Protein AF-0000000066615289 (afdb_homodimer)

Foldseek 3Di:
DDDDDPVQVVLQVQVVCQVVVHPFQEWEDAPH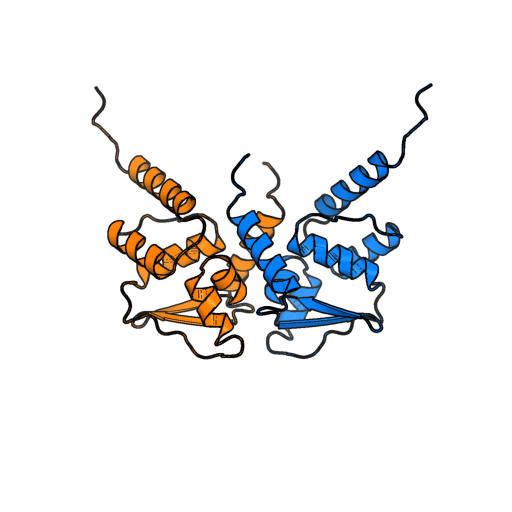DIGTHHLVLLLVFFVQSVVVCVVVVPPSDYHYCNPDLAHPQLVVQVVCCSRNVEGPDADPDPVSNVRVCVVRHTDPVVSHVVRNVVVVVVVPPPVPPD/DDDDDPVQVVLQVQVVCQVVVHPFQEWEDAPHDIGTHHLVLLLVFFVQSVVVCVVVVPPSDYHYCNPDLAHPQLVVQVVCCSRNVEGPDADPDPVSNVRNCVVRHTDPVVSHVVRNVVVVVVVPPCVPDD

GO terms:
  GO:0005654 nucleoplasm (C, IDA)

Organism: Homo sapiens (NCBI:txid9606)

Structure (mmCIF, N/CA/C/O backbone):
data_AF-0000000066615289-model_v1
#
loop_
_entity.id
_entity.type
_entity.pdbx_description
1 polymer 'Zinc finger and BTB domain containing 1'
#
loop_
_atom_site.group_PDB
_atom_site.id
_atom_site.type_symbol
_atom_site.label_atom_id
_atom_site.label_alt_id
_atom_site.label_comp_id
_atom_site.label_asym_id
_atom_site.label_entity_id
_atom_site.label_seq_id
_atom_site.pdbx_PDB_ins_code
_atom_site.Cartn_x
_atom_site.Cartn_y
_atom_site.Cartn_z
_atom_site.occupancy
_atom_site.B_iso_or_equiv
_atom_site.auth_seq_id
_atom_site.auth_comp_id
_atom_site.auth_asym_id
_atom_site.auth_atom_id
_atom_site.pdbx_PDB_model_num
ATOM 1 N N . MET A 1 1 ? 19.484 7.371 -15.625 1 37.47 1 MET A N 1
ATOM 2 C CA . MET A 1 1 ? 18.734 7.684 -14.406 1 37.47 1 MET A CA 1
ATOM 3 C C . MET A 1 1 ? 18.422 6.414 -13.617 1 37.47 1 MET A C 1
ATOM 5 O O . MET A 1 1 ? 18.141 5.367 -14.203 1 37.47 1 MET A O 1
ATOM 9 N N . ALA A 1 2 ? 18.812 6.387 -12.523 1 55.47 2 ALA A N 1
ATOM 10 C CA . ALA A 1 2 ? 18.766 5.148 -11.75 1 55.47 2 ALA A CA 1
ATOM 11 C C . ALA A 1 2 ? 17.344 4.598 -11.672 1 55.47 2 ALA A C 1
ATOM 13 O O . ALA A 1 2 ? 16.375 5.359 -11.602 1 55.47 2 ALA A O 1
ATOM 14 N N . LYS A 1 3 ? 17.156 3.48 -12.133 1 71.62 3 LYS A N 1
ATOM 15 C CA . LYS A 1 3 ? 15.875 2.791 -12.078 1 71.62 3 LYS A CA 1
ATOM 16 C C . LYS A 1 3 ? 15.273 2.863 -10.672 1 71.62 3 LYS A C 1
ATOM 18 O O . LYS A 1 3 ? 15.961 2.607 -9.68 1 71.62 3 LYS A O 1
ATOM 23 N N . PRO A 1 4 ? 14.07 3.529 -10.594 1 78.5 4 PRO A N 1
ATOM 24 C CA . PRO A 1 4 ? 13.461 3.543 -9.258 1 78.5 4 PRO A CA 1
ATOM 25 C C . PRO A 1 4 ? 13.438 2.16 -8.609 1 78.5 4 PRO A C 1
ATOM 27 O O . PRO A 1 4 ? 13.391 1.146 -9.305 1 78.5 4 PRO A O 1
ATOM 30 N N . SER A 1 5 ? 13.594 2.221 -7.387 1 88.5 5 SER A N 1
ATOM 31 C CA . SER A 1 5 ? 13.484 0.961 -6.656 1 88.5 5 SER A CA 1
ATOM 32 C C . SER A 1 5 ? 12.078 0.388 -6.742 1 88.5 5 SER A C 1
ATOM 34 O O . SER A 1 5 ? 11.125 1.106 -7.062 1 88.5 5 SER A O 1
ATOM 36 N N . HIS A 1 6 ? 11.898 -0.878 -6.547 1 93.88 6 HIS A N 1
ATOM 37 C CA . HIS A 1 6 ? 10.594 -1.537 -6.52 1 93.88 6 HIS A CA 1
ATOM 38 C C . HIS A 1 6 ? 9.656 -0.854 -5.531 1 93.88 6 HIS A C 1
ATOM 40 O O . HIS A 1 6 ? 8.508 -0.551 -5.871 1 93.88 6 HIS A O 1
ATOM 46 N N . SER A 1 7 ? 10.164 -0.569 -4.359 1 94.88 7 SER A N 1
ATOM 47 C CA . SER A 1 7 ? 9.328 0.04 -3.33 1 94.88 7 SER A CA 1
ATOM 48 C C . SER A 1 7 ? 8.836 1.418 -3.76 1 94.88 7 SER A C 1
ATOM 50 O O . SER A 1 7 ? 7.68 1.771 -3.525 1 94.88 7 SER A O 1
ATOM 52 N N . SER A 1 8 ? 9.703 2.178 -4.367 1 94.38 8 SER A N 1
ATOM 53 C CA . SER A 1 8 ? 9.312 3.504 -4.84 1 94.38 8 SER A CA 1
ATOM 54 C C . SER A 1 8 ? 8.242 3.41 -5.922 1 94.38 8 SER A C 1
ATOM 56 O O . SER A 1 8 ? 7.312 4.215 -5.949 1 94.38 8 SER A O 1
ATOM 58 N N . TYR A 1 9 ? 8.422 2.434 -6.777 1 95.62 9 TYR A N 1
ATOM 59 C CA . TYR A 1 9 ? 7.445 2.238 -7.844 1 95.62 9 TYR A CA 1
ATOM 60 C C . TYR A 1 9 ? 6.082 1.869 -7.27 1 95.62 9 TYR A C 1
ATOM 62 O O . TYR A 1 9 ? 5.062 2.445 -7.656 1 95.62 9 TYR A O 1
ATOM 70 N N . VAL A 1 10 ? 6.078 0.984 -6.355 1 97.5 10 VAL A N 1
ATOM 71 C CA . VAL A 1 10 ? 4.82 0.511 -5.781 1 97.5 10 VAL A CA 1
ATOM 72 C C . VAL A 1 10 ? 4.113 1.662 -5.074 1 97.5 10 VAL A C 1
ATOM 74 O O . VAL A 1 10 ? 2.908 1.861 -5.25 1 97.5 10 VAL A O 1
ATOM 77 N N . LEU A 1 11 ? 4.828 2.412 -4.301 1 97.88 11 LEU A N 1
ATOM 78 C CA . LEU A 1 11 ? 4.211 3.518 -3.574 1 97.88 11 LEU A CA 1
ATOM 79 C C . LEU A 1 11 ? 3.666 4.562 -4.539 1 97.88 11 LEU A C 1
ATOM 81 O O . LEU A 1 11 ? 2.598 5.137 -4.305 1 97.88 11 LEU A O 1
ATOM 85 N N . GLN A 1 12 ? 4.367 4.781 -5.617 1 97.25 12 GLN A N 1
ATOM 86 C CA . GLN A 1 12 ? 3.875 5.699 -6.641 1 97.25 12 GLN A CA 1
ATOM 87 C C . GLN A 1 12 ? 2.578 5.188 -7.258 1 97.25 12 GLN A C 1
ATOM 89 O O . GLN A 1 12 ? 1.658 5.969 -7.516 1 97.25 12 GLN A O 1
ATOM 94 N N . GLN A 1 13 ? 2.525 3.926 -7.543 1 98.19 13 GLN A N 1
ATOM 95 C CA . GLN A 1 13 ? 1.299 3.35 -8.086 1 98.19 13 GLN A CA 1
ATOM 96 C C . GLN A 1 13 ? 0.145 3.484 -7.094 1 98.19 13 GLN A C 1
ATOM 98 O O . GLN A 1 13 ? -0.994 3.74 -7.492 1 98.19 13 GLN A O 1
ATOM 103 N N . LEU A 1 14 ? 0.438 3.332 -5.832 1 98.69 14 LEU A N 1
ATOM 104 C CA . LEU A 1 14 ? -0.588 3.512 -4.809 1 98.69 14 LEU A CA 1
ATOM 105 C C . LEU A 1 14 ? -1.065 4.961 -4.766 1 98.69 14 LEU A C 1
ATOM 107 O O . LEU A 1 14 ? -2.254 5.223 -4.57 1 98.69 14 LEU A O 1
ATOM 111 N N . ASN A 1 15 ? -0.153 5.855 -4.965 1 98.38 15 ASN A N 1
ATOM 112 C CA . ASN A 1 15 ? -0.552 7.254 -5.047 1 98.38 15 ASN A CA 1
ATOM 113 C C . ASN A 1 15 ? -1.462 7.508 -6.246 1 98.38 15 ASN A C 1
ATOM 115 O O . ASN A 1 15 ? -2.449 8.242 -6.141 1 98.38 15 ASN A O 1
ATOM 119 N N . ASN A 1 16 ? -1.113 6.941 -7.371 1 98.31 16 ASN A N 1
ATOM 120 C CA . ASN A 1 16 ? -1.954 7.078 -8.555 1 98.31 16 ASN A CA 1
ATOM 121 C C . ASN A 1 16 ? -3.363 6.547 -8.305 1 98.31 16 ASN A C 1
ATOM 123 O O . ASN A 1 16 ? -4.348 7.184 -8.688 1 98.31 16 ASN A O 1
ATOM 127 N N . GLN A 1 17 ? -3.412 5.434 -7.68 1 98.5 17 GLN A N 1
ATOM 128 C CA . GLN A 1 17 ? -4.707 4.867 -7.32 1 98.5 17 GLN A CA 1
ATOM 129 C C . GLN A 1 17 ? -5.508 5.828 -6.445 1 98.5 17 GLN A C 1
ATOM 131 O O . GLN A 1 17 ? -6.699 6.047 -6.684 1 98.5 17 GLN A O 1
ATOM 136 N N . ARG A 1 18 ? -4.852 6.371 -5.449 1 98.25 18 ARG A N 1
ATOM 137 C CA . ARG A 1 18 ? -5.52 7.301 -4.543 1 98.25 18 ARG A CA 1
ATOM 138 C C . ARG A 1 18 ? -6.094 8.492 -5.305 1 98.25 18 ARG A C 1
ATOM 140 O O . ARG A 1 18 ? -7.254 8.859 -5.105 1 98.25 18 ARG A O 1
ATOM 147 N N . GLU A 1 19 ? -5.301 9 -6.199 1 97.38 19 GLU A N 1
ATOM 148 C CA . GLU A 1 19 ? -5.707 10.172 -6.965 1 97.38 19 GLU A CA 1
ATOM 149 C C . GLU A 1 19 ? -6.902 9.859 -7.863 1 97.38 19 GLU A C 1
ATOM 151 O O . GLU A 1 19 ? -7.738 10.727 -8.117 1 97.38 19 GLU A O 1
ATOM 156 N N . TRP A 1 20 ? -6.996 8.594 -8.242 1 96.94 20 TRP A N 1
ATOM 157 C CA . TRP A 1 20 ? -8.07 8.18 -9.133 1 96.94 20 TRP A CA 1
ATOM 158 C C . TRP A 1 20 ? -9.227 7.574 -8.344 1 96.94 20 TRP A C 1
ATOM 160 O O . TRP A 1 20 ? -10.234 7.148 -8.922 1 96.94 20 TRP A O 1
ATOM 170 N N . GLY A 1 21 ? -9.078 7.559 -7.094 1 96.81 21 GLY A N 1
ATOM 171 C CA . GLY A 1 21 ? -10.109 6.961 -6.258 1 96.81 21 GLY A CA 1
ATOM 172 C C . GLY A 1 21 ? -10.227 5.461 -6.441 1 96.81 21 GLY A C 1
ATOM 173 O O . GLY A 1 21 ? -11.25 4.867 -6.105 1 96.81 21 GLY A O 1
ATOM 174 N N . PHE A 1 22 ? -9.188 4.82 -7.02 1 97.5 22 PHE A N 1
ATOM 175 C CA . PHE A 1 22 ? -9.172 3.395 -7.324 1 97.5 22 PHE A CA 1
ATOM 176 C C . PHE A 1 22 ? -8.797 2.582 -6.09 1 97.5 22 PHE A C 1
ATOM 178 O O . PHE A 1 22 ? -7.75 2.818 -5.48 1 97.5 22 PHE A O 1
ATOM 185 N N . LEU A 1 23 ? -9.68 1.715 -5.594 1 97 23 LEU A N 1
ATOM 186 C CA . LEU A 1 23 ? -9.508 0.771 -4.492 1 97 23 LEU A CA 1
ATOM 187 C C . LEU A 1 23 ? -9.336 1.505 -3.168 1 97 23 LEU A C 1
ATOM 189 O O . LEU A 1 23 ? -8.781 0.951 -2.215 1 97 23 LEU A O 1
ATOM 193 N N . CYS A 1 24 ? -9.648 2.816 -3.143 1 97.62 24 CYS A N 1
ATOM 194 C CA . CYS A 1 24 ? -9.672 3.518 -1.864 1 97.62 24 CYS A CA 1
ATOM 195 C C . CYS A 1 24 ? -10.797 2.984 -0.976 1 97.62 24 CYS A C 1
ATOM 197 O O . CYS A 1 24 ? -11.914 2.783 -1.439 1 97.62 24 CYS A O 1
ATOM 199 N N . ASP A 1 25 ? -10.477 2.809 0.318 1 96.81 25 ASP A N 1
ATOM 200 C CA . ASP A 1 25 ? -11.469 2.178 1.186 1 96.81 25 ASP A CA 1
ATOM 201 C C . ASP A 1 25 ? -11.68 2.992 2.459 1 96.81 25 ASP A C 1
ATOM 203 O O . ASP A 1 25 ? -12.234 2.488 3.439 1 96.81 25 ASP A O 1
ATOM 207 N N . CYS A 1 26 ? -11.25 4.23 2.506 1 96 26 CYS A N 1
ATOM 208 C CA . CYS A 1 26 ? -11.594 5.117 3.615 1 96 26 CYS A CA 1
ATOM 209 C C . CYS A 1 26 ? -11.727 6.559 3.139 1 96 26 CYS A C 1
ATOM 211 O O . CYS A 1 26 ? -11.188 6.926 2.092 1 96 26 CYS A O 1
ATOM 213 N N . CYS A 1 27 ? -12.523 7.234 3.793 1 97.12 27 CYS A N 1
ATOM 214 C CA . CYS A 1 27 ? -12.75 8.664 3.576 1 97.12 27 CYS A CA 1
ATOM 215 C C . CYS A 1 27 ? -12.562 9.445 4.867 1 97.12 27 CYS A C 1
ATOM 217 O O . CYS A 1 27 ? -13.195 9.141 5.883 1 97.12 27 CYS A O 1
ATOM 219 N N . ILE A 1 28 ? -11.68 10.398 4.82 1 97.5 28 ILE A N 1
ATOM 220 C CA . ILE A 1 28 ? -11.391 11.242 5.973 1 97.5 28 ILE A CA 1
ATOM 221 C C . ILE A 1 28 ? -12.016 12.625 5.766 1 97.5 28 ILE A C 1
ATOM 223 O O . ILE A 1 28 ? -11.789 13.266 4.738 1 97.5 28 ILE A O 1
ATOM 227 N N . ALA A 1 29 ? -12.797 12.984 6.742 1 97.44 29 ALA A N 1
ATOM 228 C CA . ALA A 1 29 ? -13.453 14.297 6.672 1 97.44 29 ALA A CA 1
ATOM 229 C C . ALA A 1 29 ? -12.805 15.281 7.637 1 97.44 29 ALA A C 1
ATOM 231 O O . ALA A 1 29 ? -12.594 14.961 8.812 1 97.44 29 ALA A O 1
ATOM 232 N N . ILE A 1 30 ? -12.469 16.406 7.172 1 96.31 30 ILE A N 1
ATOM 233 C CA . ILE A 1 30 ? -11.984 17.531 7.977 1 96.31 30 ILE A CA 1
ATOM 234 C C . ILE A 1 30 ? -12.688 18.812 7.555 1 96.31 30 ILE A C 1
ATOM 236 O O . ILE A 1 30 ? -12.492 19.297 6.438 1 96.31 30 ILE A O 1
ATOM 240 N N . ASP A 1 31 ? -13.648 19.25 8.633 1 88.31 31 ASP A N 1
ATOM 241 C CA . ASP A 1 31 ? -14.531 20.375 8.359 1 88.31 31 ASP A CA 1
ATOM 242 C C . ASP A 1 31 ? -15.422 20.094 7.16 1 88.31 31 ASP A C 1
ATOM 244 O O . ASP A 1 31 ? -16.266 19.203 7.203 1 88.31 31 ASP A O 1
ATOM 248 N N . ASP A 1 32 ? -15.227 20.297 5.805 1 91.69 32 ASP A N 1
ATOM 249 C CA . ASP A 1 32 ? -16.031 20.031 4.621 1 91.69 32 ASP A CA 1
ATOM 250 C C . ASP A 1 32 ? -15.164 19.562 3.455 1 91.69 32 ASP A C 1
ATOM 252 O O . ASP A 1 32 ? -15.555 19.703 2.293 1 91.69 32 ASP A O 1
ATOM 256 N N . ILE A 1 33 ? -14.07 19.141 3.84 1 96.75 33 ILE A N 1
ATOM 257 C CA . ILE A 1 33 ? -13.18 18.594 2.82 1 96.75 33 ILE A CA 1
ATOM 258 C C . ILE A 1 33 ? -13.008 17.094 3.043 1 96.75 33 ILE A C 1
ATOM 260 O O . ILE A 1 33 ? -12.836 16.641 4.18 1 96.75 33 ILE A O 1
ATOM 264 N N . TYR A 1 34 ? -13.047 16.359 1.914 1 97.25 34 TYR A N 1
ATOM 265 C CA . TYR A 1 34 ? -13 14.906 1.995 1 97.25 34 TYR A CA 1
ATOM 266 C C . TYR A 1 34 ? -11.766 14.359 1.299 1 97.25 34 TYR A C 1
ATOM 268 O O . TYR A 1 34 ? -11.414 14.805 0.203 1 97.25 34 TYR A O 1
ATOM 276 N N . PHE A 1 35 ? -11.102 13.445 1.978 1 97.88 35 PHE A N 1
ATOM 277 C CA . PHE A 1 35 ? -9.898 12.805 1.45 1 97.88 35 PHE A CA 1
ATOM 278 C C . PHE A 1 35 ? -10.102 11.305 1.325 1 97.88 35 PHE A C 1
ATOM 280 O O . PHE A 1 35 ? -10.445 10.633 2.301 1 97.88 35 PHE A O 1
ATOM 287 N N . GLN A 1 36 ? -9.914 10.789 0.098 1 97.81 36 GLN A N 1
ATOM 288 C CA . GLN A 1 36 ? -9.922 9.344 -0.108 1 97.81 36 GLN A CA 1
ATOM 289 C C . GLN A 1 36 ? -8.516 8.766 0.032 1 97.81 36 GLN A C 1
ATOM 291 O O . GLN A 1 36 ? -7.535 9.375 -0.399 1 97.81 36 GLN A O 1
ATOM 296 N N . ALA A 1 37 ? -8.438 7.598 0.665 1 98.38 37 ALA A N 1
ATOM 297 C CA . ALA A 1 37 ? -7.141 6.957 0.843 1 98.38 37 ALA A CA 1
ATOM 298 C C . ALA A 1 37 ? -7.293 5.453 1.052 1 98.38 37 ALA A C 1
ATOM 300 O O . ALA A 1 37 ? -8.414 4.934 1.064 1 98.38 37 ALA A O 1
ATOM 301 N N . HIS A 1 38 ? -6.238 4.754 1.076 1 98.5 38 HIS A N 1
ATOM 302 C CA . HIS A 1 38 ? -6.195 3.346 1.462 1 98.5 38 HIS A CA 1
ATOM 303 C C . HIS A 1 38 ? -5.949 3.191 2.959 1 98.5 38 HIS A C 1
ATOM 305 O O . HIS A 1 38 ? -4.957 3.701 3.482 1 98.5 38 HIS A O 1
ATOM 311 N N . LYS A 1 39 ? -6.836 2.432 3.648 1 98.56 39 LYS A N 1
ATOM 312 C CA . LYS A 1 39 ? -6.625 2.158 5.066 1 98.56 39 LYS A CA 1
ATOM 313 C C . LYS A 1 39 ? -5.234 1.582 5.316 1 98.56 39 LYS A C 1
ATOM 315 O O . LYS A 1 39 ? -4.551 1.981 6.262 1 98.56 39 LYS A O 1
ATOM 320 N N . ALA A 1 40 ? -4.805 0.641 4.438 1 98.69 40 ALA A N 1
ATOM 321 C CA . ALA A 1 40 ? -3.539 -0.067 4.598 1 98.69 40 ALA A CA 1
ATOM 322 C C . ALA A 1 40 ? -2.359 0.9 4.555 1 98.69 40 ALA A C 1
ATOM 324 O O . ALA A 1 40 ? -1.421 0.782 5.348 1 98.69 40 ALA A O 1
ATOM 325 N N . VAL A 1 41 ? -2.381 1.906 3.654 1 98.75 41 VAL A N 1
ATOM 326 C CA . VAL A 1 41 ? -1.288 2.865 3.523 1 98.75 41 VAL A CA 1
ATOM 327 C C . VAL A 1 41 ? -1.276 3.801 4.73 1 98.75 41 VAL A C 1
ATOM 329 O O . VAL A 1 41 ? -0.22 4.066 5.309 1 98.75 41 VAL A O 1
ATOM 332 N N . LEU A 1 42 ? -2.496 4.305 5.148 1 98.5 42 LEU A N 1
ATOM 333 C CA . LEU A 1 42 ? -2.574 5.168 6.324 1 98.5 42 LEU A CA 1
ATOM 334 C C . LEU A 1 42 ? -2.029 4.453 7.555 1 98.5 42 LEU A C 1
ATOM 336 O O . LEU A 1 42 ? -1.217 5.016 8.297 1 98.5 42 LEU A O 1
ATOM 340 N N . ALA A 1 43 ? -2.434 3.191 7.73 1 98.62 43 ALA A N 1
ATOM 341 C CA . ALA A 1 43 ? -2.018 2.395 8.883 1 98.62 43 ALA A CA 1
ATOM 342 C C . ALA A 1 43 ? -0.525 2.084 8.828 1 98.62 43 ALA A C 1
ATOM 344 O O . ALA A 1 43 ? 0.118 1.905 9.867 1 98.62 43 ALA A O 1
ATOM 345 N N . ALA A 1 44 ? 0.033 2.025 7.648 1 98.44 44 ALA A N 1
ATOM 346 C CA . ALA A 1 44 ? 1.455 1.745 7.469 1 98.44 44 ALA A CA 1
ATOM 347 C C . ALA A 1 44 ? 2.307 2.947 7.867 1 98.44 44 ALA A C 1
ATOM 349 O O . ALA A 1 44 ? 3.49 2.801 8.18 1 98.44 44 ALA A O 1
ATOM 350 N N . CYS A 1 45 ? 1.734 4.129 7.891 1 97.81 45 CYS A N 1
ATOM 351 C CA . CYS A 1 45 ? 2.514 5.352 8.039 1 97.81 45 CYS A CA 1
ATOM 352 C C . CYS A 1 45 ? 2.227 6.02 9.383 1 97.81 45 CYS A C 1
ATOM 354 O O . CYS A 1 45 ? 2.914 6.965 9.766 1 97.81 45 CYS A O 1
ATOM 356 N N . SER A 1 46 ? 1.25 5.602 10.125 1 98.06 46 SER A N 1
ATOM 357 C CA . SER A 1 46 ? 0.742 6.301 11.305 1 98.06 46 SER A CA 1
ATOM 358 C C . SER A 1 46 ? 0.212 5.32 12.344 1 98.06 46 SER A C 1
ATOM 360 O O . SER A 1 46 ? -0.675 4.516 12.047 1 98.06 46 SER A O 1
ATOM 362 N N . SER A 1 47 ? 0.681 5.414 13.594 1 97.81 47 SER A N 1
ATOM 363 C CA . SER A 1 47 ? 0.178 4.543 14.648 1 97.81 47 SER A CA 1
ATOM 364 C C . SER A 1 47 ? -1.25 4.91 15.039 1 97.81 47 SER A C 1
ATOM 366 O O . SER A 1 47 ? -2.018 4.055 15.484 1 97.81 47 SER A O 1
ATOM 368 N N . TYR A 1 48 ? -1.635 6.141 14.891 1 97.62 48 TYR A N 1
ATOM 369 C CA . TYR A 1 48 ? -3.018 6.551 15.109 1 97.62 48 TYR A CA 1
ATOM 370 C C . TYR A 1 48 ? -3.961 5.816 14.164 1 97.62 48 TYR A C 1
ATOM 372 O O . TYR A 1 48 ? -4.93 5.195 14.602 1 97.62 48 TYR A O 1
ATOM 380 N N . PHE A 1 49 ? -3.678 5.836 12.906 1 97.94 49 PHE A N 1
ATOM 381 C CA . PHE A 1 49 ? -4.523 5.18 11.914 1 97.94 49 PHE A CA 1
ATOM 382 C C . PHE A 1 49 ? -4.473 3.666 12.078 1 97.94 49 PHE A C 1
ATOM 384 O O . PHE A 1 49 ? -5.477 2.98 11.883 1 97.94 49 PHE A O 1
ATOM 391 N N . ARG A 1 50 ? -3.287 3.188 12.43 1 98.12 50 ARG A N 1
ATOM 392 C CA . ARG A 1 50 ? -3.172 1.751 12.656 1 98.12 50 ARG A CA 1
ATOM 393 C C . ARG A 1 50 ? -4.121 1.297 13.766 1 98.12 50 ARG A C 1
ATOM 395 O O . ARG A 1 50 ? -4.887 0.351 13.578 1 98.12 50 ARG A O 1
ATOM 402 N N . MET A 1 51 ? -4.133 1.959 14.844 1 97.75 51 MET A N 1
ATOM 403 C CA . MET A 1 51 ? -4.992 1.626 15.977 1 97.75 51 MET A CA 1
ATOM 404 C C . MET A 1 51 ? -6.461 1.849 15.625 1 97.75 51 MET A C 1
ATOM 406 O O . MET A 1 51 ? -7.312 1.026 15.961 1 97.75 51 MET A O 1
ATOM 410 N N . PHE A 1 52 ? -6.676 2.891 14.945 1 97.31 52 PHE A N 1
ATOM 411 C CA . PHE A 1 52 ? -8.055 3.203 14.578 1 97.31 52 PHE A CA 1
ATOM 412 C C . PHE A 1 52 ? -8.648 2.096 13.719 1 97.31 52 PHE A C 1
ATOM 414 O O . PHE A 1 52 ? -9.734 1.599 14.008 1 97.31 52 PHE A O 1
ATOM 421 N N . PHE A 1 53 ? -7.906 1.647 12.711 1 97.38 53 PHE A N 1
ATOM 422 C CA . PHE A 1 53 ? -8.461 0.694 11.758 1 97.38 53 PHE A CA 1
ATOM 423 C C . PHE A 1 53 ? -8.383 -0.726 12.305 1 97.38 53 PHE A C 1
ATOM 425 O O . PHE A 1 53 ? -9.055 -1.63 11.805 1 97.38 53 PHE A O 1
ATOM 432 N N . MET A 1 54 ? -7.535 -0.908 13.289 1 96.12 54 MET A N 1
ATOM 433 C CA . MET A 1 54 ? -7.594 -2.184 13.992 1 96.12 54 MET A CA 1
ATOM 434 C C . MET A 1 54 ? -8.969 -2.395 14.625 1 96.12 54 MET A C 1
ATOM 436 O O . MET A 1 54 ? -9.461 -3.521 14.68 1 96.12 54 MET A O 1
ATOM 440 N N . ASN A 1 55 ? -9.578 -1.313 15.039 1 95.31 55 ASN A N 1
ATOM 441 C CA . ASN A 1 55 ? -10.875 -1.367 15.703 1 95.31 55 ASN A CA 1
ATOM 442 C C . ASN A 1 55 ? -12.016 -1.144 14.719 1 95.31 55 ASN A C 1
ATOM 444 O O . ASN A 1 55 ? -13.172 -1.428 15.031 1 95.31 55 ASN A O 1
ATOM 448 N N . HIS A 1 56 ? -11.656 -0.692 13.508 1 93.75 56 HIS A N 1
ATOM 449 C CA . HIS A 1 56 ? -12.664 -0.357 12.508 1 93.75 56 HIS A CA 1
ATOM 450 C C . HIS A 1 56 ? -12.312 -0.949 11.148 1 93.75 56 HIS A C 1
ATOM 452 O O . HIS A 1 56 ? -12.539 -0.317 10.117 1 93.75 56 HIS A O 1
ATOM 458 N N . GLN A 1 57 ? -11.727 -2.1 11.125 1 90 57 GLN A N 1
ATOM 459 C CA . GLN A 1 57 ? -11.141 -2.713 9.938 1 90 57 GLN A CA 1
ATOM 460 C C . GLN A 1 57 ? -12.188 -2.883 8.836 1 90 57 GLN A C 1
ATOM 462 O O . GLN A 1 57 ? -11.898 -2.674 7.656 1 90 57 GLN A O 1
ATOM 467 N N . HIS A 1 58 ? -13.461 -3.109 9.203 1 88.94 58 HIS A N 1
ATOM 468 C CA . HIS A 1 58 ? -14.484 -3.43 8.211 1 88.94 58 HIS A CA 1
ATOM 469 C C . HIS A 1 58 ? -15.469 -2.281 8.047 1 88.94 58 HIS A C 1
ATOM 471 O O . HIS A 1 58 ? -16.438 -2.385 7.281 1 88.94 58 HIS A O 1
ATOM 477 N N . SER A 1 59 ? -15.141 -1.232 8.727 1 90.62 59 SER A N 1
ATOM 478 C CA . SER A 1 59 ? -16.031 -0.088 8.641 1 90.62 59 SER A CA 1
ATOM 479 C C . SER A 1 59 ? -15.844 0.673 7.332 1 90.62 59 SER A C 1
ATOM 481 O O . SER A 1 59 ? -14.711 0.865 6.883 1 90.62 59 SER A O 1
ATOM 483 N N . THR A 1 60 ? -16.922 1.035 6.715 1 86 60 THR A N 1
ATOM 484 C CA . THR A 1 60 ? -16.891 1.903 5.543 1 86 60 THR A CA 1
ATOM 485 C C . THR A 1 60 ? -17.25 3.338 5.926 1 86 60 THR A C 1
ATOM 487 O O . THR A 1 60 ? -17.359 4.203 5.059 1 86 60 THR A O 1
ATOM 490 N N . ALA A 1 61 ? -17.344 3.547 7.203 1 85.56 61 ALA A N 1
ATOM 491 C CA . ALA A 1 61 ? -17.734 4.871 7.688 1 85.56 61 ALA A CA 1
ATOM 492 C C . ALA A 1 61 ? -16.594 5.871 7.5 1 85.56 61 ALA A C 1
ATOM 494 O O . ALA A 1 61 ? -15.414 5.508 7.582 1 85.56 61 ALA A O 1
ATOM 495 N N . GLN A 1 62 ? -17.094 7.016 7.27 1 92.94 62 GLN A N 1
ATOM 496 C CA . GLN A 1 62 ? -16.156 8.133 7.176 1 92.94 62 GLN A CA 1
ATOM 497 C C . GLN A 1 62 ? -15.523 8.43 8.531 1 92.94 62 GLN A C 1
ATOM 499 O O . GLN A 1 62 ? -16.203 8.414 9.562 1 92.94 62 GLN A O 1
ATOM 504 N N . LEU A 1 63 ? -14.25 8.648 8.547 1 95.62 63 LEU A N 1
ATOM 505 C CA . LEU A 1 63 ? -13.57 9.133 9.742 1 95.62 63 LEU A CA 1
ATOM 506 C C . LEU A 1 63 ? -13.539 10.656 9.766 1 95.62 63 LEU A C 1
ATOM 508 O O . LEU A 1 63 ? -12.945 11.281 8.891 1 95.62 63 LEU A O 1
ATOM 512 N N . ASN A 1 64 ? -14.219 11.242 10.773 1 95.56 64 ASN A N 1
ATOM 513 C CA . ASN A 1 64 ? -14.266 12.695 10.922 1 95.56 64 ASN A CA 1
ATOM 514 C C . ASN A 1 64 ? -13.203 13.195 11.891 1 95.56 64 ASN A C 1
ATOM 516 O O . ASN A 1 64 ? -13.203 12.82 13.07 1 95.56 64 ASN A O 1
ATOM 520 N N . LEU A 1 65 ? -12.32 14.078 11.312 1 95.62 65 LEU A N 1
ATOM 521 C CA . LEU A 1 65 ? -11.234 14.609 12.133 1 95.62 65 LEU A CA 1
ATOM 522 C C . LEU A 1 65 ? -11.398 16.109 12.352 1 95.62 65 LEU A C 1
ATOM 524 O O . LEU A 1 65 ? -10.453 16.781 12.766 1 95.62 65 LEU A O 1
ATOM 528 N N . SER A 1 66 ? -12.562 16.828 12.023 1 92.19 66 SER A N 1
ATOM 529 C CA . SER A 1 66 ? -12.82 18.266 12.086 1 92.19 66 SER A CA 1
ATOM 530 C C . SER A 1 66 ? -12.633 18.797 13.5 1 92.19 66 SER A C 1
ATOM 532 O O . SER A 1 66 ? -12.32 19.984 13.695 1 92.19 66 SER A O 1
ATOM 534 N N . ASN A 1 67 ? -12.695 18.031 14.461 1 85.75 67 ASN A N 1
ATOM 535 C CA . ASN A 1 67 ? -12.594 18.516 15.836 1 85.75 67 ASN A CA 1
ATOM 536 C C . ASN A 1 67 ? -11.227 18.219 16.438 1 85.75 67 ASN A C 1
ATOM 538 O O . ASN A 1 67 ? -11.023 18.375 17.641 1 85.75 67 ASN A O 1
ATOM 542 N N . MET A 1 68 ? -10.422 18.047 15.492 1 83.69 68 MET A N 1
ATOM 543 C CA . MET A 1 68 ? -9.062 17.75 15.938 1 83.69 68 MET A CA 1
ATOM 544 C C . MET A 1 68 ? -8.109 18.891 15.586 1 83.69 68 MET A C 1
ATOM 546 O O . MET A 1 68 ? -8.523 19.875 14.961 1 83.69 68 MET A O 1
ATOM 550 N N . LYS A 1 69 ? -6.98 19.141 16.125 1 85.19 69 LYS A N 1
ATOM 551 C CA . LYS A 1 69 ? -5.969 20.156 15.844 1 85.19 69 LYS A CA 1
ATOM 552 C C . LYS A 1 69 ? -5.328 19.922 14.477 1 85.19 69 LYS A C 1
ATOM 554 O O . LYS A 1 69 ? -4.113 20.062 14.32 1 85.19 69 LYS A O 1
ATOM 559 N N . ILE A 1 70 ? -6.215 19.453 13.484 1 93.94 70 ILE A N 1
ATOM 560 C CA . ILE A 1 70 ? -5.668 19.188 12.156 1 93.94 70 ILE A CA 1
ATOM 561 C C . ILE A 1 70 ? -6.508 19.906 11.102 1 93.94 70 ILE A C 1
ATOM 563 O O . ILE A 1 70 ? -7.715 19.672 11 1 93.94 70 ILE A O 1
ATOM 567 N N . SER A 1 71 ? -5.906 20.828 10.414 1 94.5 71 SER A N 1
ATOM 568 C CA . SER A 1 71 ? -6.59 21.484 9.297 1 94.5 71 SER A CA 1
ATOM 569 C C . SER A 1 71 ? -6.574 20.609 8.055 1 94.5 71 SER A C 1
ATOM 571 O O . SER A 1 71 ? -5.738 19.703 7.93 1 94.5 71 SER A O 1
ATOM 573 N N . ALA A 1 72 ? -7.477 20.906 7.105 1 96.19 72 ALA A N 1
ATOM 574 C CA . ALA A 1 72 ? -7.508 20.188 5.832 1 96.19 72 ALA A CA 1
ATOM 575 C C . ALA A 1 72 ? -6.199 20.375 5.07 1 96.19 72 ALA A C 1
ATOM 577 O O . ALA A 1 72 ? -5.707 19.438 4.438 1 96.19 72 ALA A O 1
ATOM 578 N N . GLU A 1 73 ? -5.656 21.531 5.133 1 94.69 73 GLU A N 1
ATOM 579 C CA . GLU A 1 73 ? -4.395 21.812 4.465 1 94.69 73 GLU A CA 1
ATOM 580 C C . GLU A 1 73 ? -3.266 20.953 5.016 1 94.69 73 GLU A C 1
ATOM 582 O O . GLU A 1 73 ? -2.514 20.344 4.254 1 94.69 73 GLU A O 1
ATOM 587 N N . CYS A 1 74 ? -3.156 20.891 6.336 1 94.12 74 CYS A N 1
ATOM 588 C CA . CYS A 1 74 ? -2.125 20.094 6.98 1 94.12 74 CYS A CA 1
ATOM 589 C C . CYS A 1 74 ? -2.289 18.609 6.633 1 94.12 74 CYS A C 1
ATOM 591 O O . CYS A 1 74 ? -1.306 17.922 6.363 1 94.12 74 CYS A O 1
ATOM 593 N N . PHE A 1 75 ? -3.547 18.188 6.617 1 97 75 PHE A N 1
ATOM 594 C CA . PHE A 1 75 ? -3.789 16.766 6.34 1 97 75 PHE A CA 1
ATOM 595 C C . PHE A 1 75 ? -3.42 16.438 4.898 1 97 75 PHE A C 1
ATOM 597 O O . PHE A 1 75 ? -2.881 15.352 4.629 1 97 75 PHE A O 1
ATOM 604 N N . ASP A 1 76 ? -3.742 17.328 4.004 1 96.12 76 ASP A N 1
ATOM 605 C CA . ASP A 1 76 ? -3.371 17.125 2.607 1 96.12 76 ASP A CA 1
ATOM 606 C C . ASP A 1 76 ? -1.862 16.938 2.465 1 96.12 76 ASP A C 1
ATOM 608 O O . ASP A 1 76 ? -1.411 16.047 1.74 1 96.12 76 ASP A O 1
ATOM 612 N N . LEU A 1 77 ? -1.074 17.75 3.152 1 94.06 77 LEU A N 1
ATOM 613 C CA . LEU A 1 77 ? 0.381 17.641 3.135 1 94.06 77 LEU A CA 1
ATOM 614 C C . LEU A 1 77 ? 0.84 16.328 3.766 1 94.06 77 LEU A C 1
ATOM 616 O O . LEU A 1 77 ? 1.784 15.703 3.281 1 94.06 77 LEU A O 1
ATOM 620 N N . ILE A 1 78 ? 0.199 15.945 4.812 1 95.62 78 ILE A N 1
ATOM 621 C CA . ILE A 1 78 ? 0.518 14.688 5.492 1 95.62 78 ILE A CA 1
ATOM 622 C C . ILE A 1 78 ? 0.25 13.516 4.555 1 95.62 78 ILE A C 1
ATOM 624 O O . ILE A 1 78 ? 1.079 12.609 4.438 1 95.62 78 ILE A O 1
ATOM 628 N N . LEU A 1 79 ? -0.896 13.578 3.893 1 96.5 79 LEU A N 1
ATOM 629 C CA . LEU A 1 79 ? -1.261 12.539 2.936 1 96.5 79 LEU A CA 1
ATOM 630 C C . LEU A 1 79 ? -0.241 12.453 1.804 1 96.5 79 LEU A C 1
ATOM 632 O O . LEU A 1 79 ? 0.156 11.359 1.396 1 96.5 79 LEU A O 1
ATOM 636 N N . GLN A 1 80 ? 0.152 13.594 1.339 1 94.62 80 GLN A N 1
ATOM 637 C CA . GLN A 1 80 ? 1.193 13.648 0.318 1 94.62 80 GLN A CA 1
ATOM 638 C C . GLN A 1 80 ? 2.465 12.953 0.793 1 94.62 80 GLN A C 1
ATOM 640 O O . GLN A 1 80 ? 3.049 12.148 0.064 1 94.62 80 GLN A O 1
ATOM 645 N N . PHE A 1 81 ? 2.855 13.25 1.952 1 94.75 81 PHE A N 1
ATOM 646 C CA . PHE A 1 81 ? 4.047 12.617 2.506 1 94.75 81 PHE A CA 1
ATOM 647 C C . PHE A 1 81 ? 3.863 11.109 2.604 1 94.75 81 PHE A C 1
ATOM 649 O O . PHE A 1 81 ? 4.762 10.344 2.248 1 94.75 81 PHE A O 1
ATOM 656 N N . MET A 1 82 ? 2.746 10.656 3.102 1 97.06 82 MET A N 1
ATOM 657 C CA . MET A 1 82 ? 2.484 9.227 3.277 1 97.06 82 MET A CA 1
ATOM 658 C C . MET A 1 82 ? 2.621 8.484 1.952 1 97.06 82 MET A C 1
ATOM 6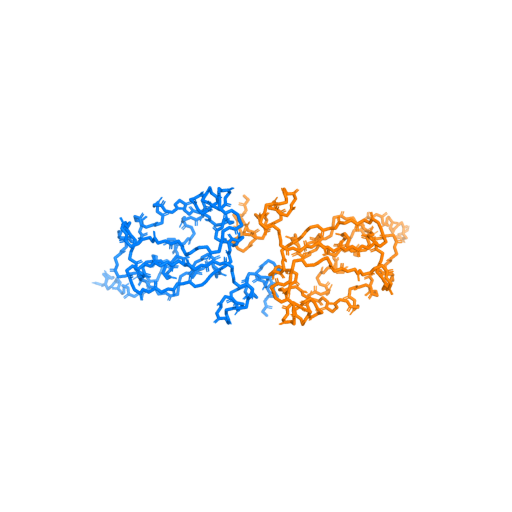60 O O . MET A 1 82 ? 3.193 7.391 1.904 1 97.06 82 MET A O 1
ATOM 664 N N . TYR A 1 83 ? 2.223 9.125 0.833 1 97.25 83 TYR A N 1
ATOM 665 C CA . TYR A 1 83 ? 2.15 8.422 -0.443 1 97.25 83 TYR A CA 1
ATOM 666 C C . TYR A 1 83 ? 3.379 8.711 -1.296 1 97.25 83 TYR A C 1
ATOM 668 O O . TYR A 1 83 ? 3.734 7.922 -2.174 1 97.25 83 TYR A O 1
ATOM 676 N N . LEU A 1 84 ? 4.047 9.758 -1.056 1 93.25 84 LEU A N 1
ATOM 677 C CA . LEU A 1 84 ? 5.113 10.164 -1.962 1 93.25 84 LEU A CA 1
ATOM 678 C C . LEU A 1 84 ? 6.461 10.172 -1.247 1 93.25 84 LEU A C 1
ATOM 680 O O . LEU A 1 84 ? 7.512 10.156 -1.892 1 93.25 84 LEU A O 1
ATOM 684 N N . GLY A 1 85 ? 6.469 10.297 0.028 1 92.5 85 GLY A N 1
ATOM 685 C CA . GLY A 1 85 ? 7.695 10.391 0.802 1 92.5 85 GLY A CA 1
ATOM 686 C C . GLY A 1 85 ? 8.273 11.789 0.836 1 92.5 85 GLY A C 1
ATOM 687 O O . GLY A 1 85 ? 9.406 11.984 1.294 1 92.5 85 GLY A O 1
ATOM 688 N N . LYS A 1 86 ? 7.543 12.648 0.305 1 87.69 86 LYS A N 1
ATOM 689 C CA . LYS A 1 86 ? 7.98 14.039 0.299 1 87.69 86 LYS A CA 1
ATOM 690 C C . LYS A 1 86 ? 6.789 14.992 0.288 1 87.69 86 LYS A C 1
ATOM 692 O O . LYS A 1 86 ? 5.668 14.586 -0.029 1 87.69 86 LYS A O 1
ATOM 697 N N . ILE A 1 87 ? 7.059 16.156 0.78 1 87.94 87 ILE A N 1
ATOM 698 C CA . ILE A 1 87 ? 6.051 17.203 0.714 1 87.94 87 ILE A CA 1
ATOM 699 C C . ILE A 1 87 ? 6.387 18.172 -0.417 1 87.94 87 ILE A C 1
ATOM 701 O O . ILE A 1 87 ? 7.527 18.641 -0.528 1 87.94 87 ILE A O 1
ATOM 705 N N . MET A 1 88 ? 5.445 18.453 -1.222 1 83.5 88 MET A N 1
ATOM 706 C CA . MET A 1 88 ? 5.699 19.234 -2.432 1 83.5 88 MET A CA 1
ATOM 707 C C . MET A 1 88 ? 5.559 20.719 -2.16 1 83.5 88 MET A C 1
ATOM 709 O O . MET A 1 88 ? 6.059 21.547 -2.928 1 83.5 88 MET A O 1
ATOM 713 N N . THR A 1 89 ? 4.855 21.141 -1.128 1 86.12 89 THR A N 1
ATOM 714 C CA . THR A 1 89 ? 4.621 22.531 -0.776 1 86.12 89 THR A CA 1
ATOM 715 C C . THR A 1 89 ? 4.785 22.75 0.726 1 86.12 89 THR A C 1
ATOM 717 O O . THR A 1 89 ? 4.316 21.938 1.528 1 86.12 89 THR A O 1
ATOM 720 N N . ALA A 1 90 ? 5.406 23.844 1.085 1 86 90 ALA A N 1
ATOM 721 C CA . ALA A 1 90 ? 5.586 24.172 2.5 1 86 90 ALA A CA 1
ATOM 722 C C . ALA A 1 90 ? 4.254 24.5 3.162 1 86 90 ALA A C 1
ATOM 724 O O . ALA A 1 90 ? 3.408 25.172 2.566 1 86 90 ALA A O 1
ATOM 725 N N . PRO A 1 91 ? 4.129 23.953 4.34 1 90.25 91 PRO A N 1
ATOM 726 C CA . PRO A 1 91 ? 2.912 24.328 5.066 1 90.25 91 PRO A CA 1
ATOM 727 C C . PRO A 1 91 ? 2.857 25.812 5.41 1 90.25 91 PRO A C 1
ATOM 729 O O . PRO A 1 91 ? 3.9 26.453 5.582 1 90.25 91 PRO A O 1
ATOM 732 N N . SER A 1 92 ? 1.625 26.328 5.477 1 90.94 92 SER A N 1
ATOM 733 C CA . SER A 1 92 ? 1.439 27.719 5.879 1 90.94 92 SER A CA 1
ATOM 734 C C . SER A 1 92 ? 1.938 27.953 7.301 1 90.94 92 SER A C 1
ATOM 736 O O . SER A 1 92 ? 2.432 29.031 7.621 1 90.94 92 SER A O 1
ATOM 738 N N . SER A 1 93 ? 1.792 27 8.18 1 90.81 93 SER A N 1
ATOM 739 C CA . SER A 1 93 ? 2.273 27.031 9.555 1 90.81 93 SER A CA 1
ATOM 740 C C . SER A 1 93 ? 3.006 25.734 9.914 1 90.81 93 SER A C 1
ATOM 742 O O . SER A 1 93 ? 2.393 24.672 9.984 1 90.81 93 SER A O 1
ATOM 744 N N . PHE A 1 94 ? 4.238 25.938 10.117 1 89 94 PHE A N 1
ATOM 745 C CA . PHE A 1 94 ? 5.074 24.797 10.461 1 89 94 PHE A CA 1
ATOM 746 C C . PHE A 1 94 ? 4.637 24.188 11.789 1 89 94 PHE A C 1
ATOM 748 O O . PHE A 1 94 ? 4.578 22.953 11.922 1 89 94 PHE A O 1
ATOM 755 N N . GLU A 1 95 ? 4.367 25.078 12.664 1 91.31 95 GLU A N 1
ATOM 756 C CA . GLU A 1 95 ? 3.961 24.609 13.984 1 91.31 95 GLU A CA 1
ATOM 757 C C . GLU A 1 95 ? 2.678 23.781 13.906 1 91.31 95 GLU A C 1
ATOM 759 O O . GLU A 1 95 ? 2.588 22.719 14.508 1 91.31 95 GLU A O 1
ATOM 764 N N . GLN A 1 96 ? 1.674 24.297 13.195 1 92.12 96 GLN A N 1
ATOM 765 C CA . GLN A 1 96 ? 0.417 23.578 13.039 1 92.12 96 GLN A CA 1
ATOM 766 C C . GLN A 1 96 ? 0.639 22.234 12.352 1 92.12 96 GLN A C 1
ATOM 768 O O . GLN A 1 96 ? 0.015 21.234 12.719 1 92.12 96 GLN A O 1
ATOM 773 N N . PHE A 1 97 ? 1.513 22.25 11.43 1 93.62 97 PHE A N 1
ATOM 774 C CA . PHE A 1 97 ? 1.847 21.031 10.711 1 93.62 97 PHE A CA 1
ATOM 775 C C . PHE A 1 97 ? 2.475 20.016 11.648 1 93.62 97 PHE A C 1
ATOM 777 O O . PHE A 1 97 ? 2.09 18.844 11.648 1 93.62 97 PHE A O 1
ATOM 784 N N . LYS A 1 98 ? 3.396 20.484 12.461 1 91.25 98 LYS A N 1
ATOM 785 C CA . LYS A 1 98 ? 4.055 19.609 13.43 1 91.25 98 LYS A CA 1
ATOM 786 C C . LYS A 1 98 ? 3.047 19.031 14.414 1 91.25 98 LYS A C 1
ATOM 788 O O . LYS A 1 98 ? 3.115 17.844 14.75 1 91.25 98 LYS A O 1
ATOM 793 N N . VAL A 1 99 ? 2.17 19.828 14.859 1 92.75 99 VAL A N 1
ATOM 794 C CA . VAL A 1 99 ? 1.148 19.391 15.812 1 92.75 99 VAL A CA 1
ATOM 795 C C . VAL A 1 99 ? 0.275 18.312 15.172 1 92.75 99 VAL A C 1
ATOM 797 O O . VAL A 1 99 ? -0.011 17.297 15.797 1 92.75 99 VAL A O 1
ATOM 800 N N . ALA A 1 100 ? -0.111 18.516 13.938 1 94.75 100 ALA A N 1
ATOM 801 C CA . ALA A 1 100 ? -0.937 17.547 13.211 1 94.75 100 ALA A CA 1
ATOM 802 C C . ALA A 1 100 ? -0.215 16.219 13.055 1 94.75 100 ALA A C 1
ATOM 804 O O . ALA A 1 100 ? -0.801 15.156 13.281 1 94.75 100 ALA A O 1
ATOM 805 N N . MET A 1 101 ? 1.041 16.266 12.711 1 94.69 101 MET A N 1
ATOM 806 C CA . MET A 1 101 ? 1.826 15.047 12.555 1 94.69 101 MET A CA 1
ATOM 807 C C . MET A 1 101 ? 1.932 14.289 13.875 1 94.69 101 MET A C 1
ATOM 809 O O . MET A 1 101 ? 1.841 13.055 13.898 1 94.69 101 MET A O 1
ATOM 813 N N . ASN A 1 102 ? 2.119 15.07 14.922 1 93.56 102 ASN A N 1
ATOM 814 C CA . ASN A 1 102 ? 2.219 14.453 16.234 1 93.56 102 ASN A CA 1
ATOM 815 C C . ASN A 1 102 ? 0.895 13.836 16.672 1 93.56 102 ASN A C 1
ATOM 817 O O . ASN A 1 102 ? 0.875 12.75 17.266 1 93.56 102 ASN A O 1
ATOM 821 N N . TYR A 1 103 ? -0.108 14.562 16.375 1 95 103 TYR A N 1
ATOM 822 C CA . TYR A 1 103 ? -1.428 14.031 16.703 1 95 103 TYR A CA 1
ATOM 823 C C . TYR A 1 103 ? -1.658 12.688 16.031 1 95 103 TYR A C 1
ATOM 825 O O . TYR A 1 103 ? -2.119 11.734 16.672 1 95 103 TYR A O 1
ATOM 833 N N . LEU A 1 104 ? -1.308 12.57 14.797 1 96.62 104 LEU A N 1
ATOM 834 C CA . LEU A 1 104 ? -1.533 11.352 14.031 1 96.62 104 LEU A CA 1
ATOM 835 C C . LEU A 1 104 ? -0.417 10.344 14.273 1 96.62 104 LEU A C 1
ATOM 837 O O . LEU A 1 104 ? -0.468 9.219 13.766 1 96.62 104 LEU A O 1
ATOM 841 N N . GLN A 1 105 ? 0.634 10.766 15.016 1 95.69 105 GLN A N 1
ATOM 842 C CA . GLN A 1 105 ? 1.741 9.883 15.367 1 95.69 105 GLN A CA 1
ATOM 843 C C . GLN A 1 105 ? 2.35 9.242 14.125 1 95.69 105 GLN A C 1
ATOM 845 O O . GLN A 1 105 ? 2.48 8.023 14.047 1 95.69 105 GLN A O 1
ATOM 850 N N . LEU A 1 106 ? 2.758 10.078 13.188 1 94.94 106 LEU A N 1
ATOM 851 C CA . LEU A 1 106 ? 3.371 9.641 11.938 1 94.94 106 LEU A CA 1
ATOM 852 C C . LEU A 1 106 ? 4.73 9.008 12.195 1 94.94 106 LEU A C 1
ATOM 854 O O . LEU A 1 106 ? 5.5 9.484 13.031 1 94.94 106 LEU A O 1
ATOM 858 N N . TYR A 1 107 ? 4.906 8.023 11.297 1 90.75 107 TYR A N 1
ATOM 859 C CA . TYR A 1 107 ? 6.242 7.441 11.32 1 90.75 107 TYR A CA 1
ATOM 860 C C . TYR A 1 107 ? 7.207 8.258 10.469 1 90.75 107 TYR A C 1
ATOM 862 O O . TYR A 1 107 ? 6.785 9.008 9.586 1 90.75 107 TYR A O 1
ATOM 870 N N . ASN A 1 108 ? 8.492 8.281 10.68 1 81.75 108 ASN A N 1
ATOM 871 C CA . ASN A 1 108 ? 9.57 8.867 9.891 1 81.75 108 ASN A CA 1
ATOM 872 C C . ASN A 1 108 ? 9.406 10.375 9.75 1 81.75 108 ASN A C 1
ATOM 874 O O . ASN A 1 108 ? 9.688 10.945 8.695 1 81.75 108 ASN A O 1
ATOM 878 N N . VAL A 1 109 ? 8.898 11.109 10.695 1 77.5 109 VAL A N 1
ATOM 879 C CA . VAL A 1 109 ? 8.617 12.539 10.75 1 77.5 109 VAL A CA 1
ATOM 880 C C . VAL A 1 109 ? 9.891 13.328 10.43 1 77.5 109 VAL A C 1
ATOM 882 O O . VAL A 1 109 ? 9.852 14.289 9.664 1 77.5 109 VAL A O 1
ATOM 885 N N . PRO A 1 110 ? 10.953 12.859 10.961 1 72.81 110 PRO A N 1
ATOM 886 C CA . PRO A 1 110 ? 12.164 13.641 10.688 1 72.81 110 PRO A CA 1
ATOM 887 C C . PRO A 1 110 ? 12.477 13.742 9.195 1 72.81 110 PRO A C 1
ATOM 889 O O . PRO A 1 110 ? 12.938 14.781 8.727 1 72.81 110 PRO A O 1
ATOM 892 N N . ASP A 1 111 ? 12.266 12.727 8.438 1 71.44 111 ASP A N 1
ATOM 893 C CA . ASP A 1 111 ? 12.492 12.758 6.992 1 71.44 111 ASP A CA 1
ATOM 894 C C . ASP A 1 111 ? 11.609 13.797 6.312 1 71.44 111 ASP A C 1
ATOM 896 O O . ASP A 1 111 ? 12.055 14.523 5.43 1 71.44 111 ASP A O 1
ATOM 900 N N . CYS A 1 112 ? 10.414 13.836 6.727 1 68.5 112 CYS A N 1
ATOM 901 C CA . CYS A 1 112 ? 9.43 14.781 6.211 1 68.5 112 CYS A CA 1
ATOM 902 C C . CYS A 1 112 ? 9.852 16.219 6.488 1 68.5 112 CYS A C 1
ATOM 904 O O . CYS A 1 112 ? 9.766 17.078 5.609 1 68.5 112 CYS A O 1
ATOM 906 N N . LEU A 1 113 ? 10.297 16.469 7.672 1 75.38 113 LEU A N 1
ATOM 907 C CA . LEU A 1 113 ? 10.633 17.812 8.117 1 75.38 113 LEU A CA 1
ATOM 908 C C . LEU A 1 113 ? 11.922 18.297 7.449 1 75.38 113 LEU A C 1
ATOM 910 O O . LEU A 1 113 ? 12.086 19.5 7.207 1 75.38 113 LEU A O 1
ATOM 914 N N . GLU A 1 114 ? 12.82 17.344 7.188 1 71.38 114 GLU A N 1
ATOM 915 C CA . GLU A 1 114 ? 14.07 17.703 6.512 1 71.38 114 GLU A CA 1
ATOM 916 C C . GLU A 1 114 ? 13.797 18.25 5.117 1 71.38 114 GLU A C 1
ATOM 918 O O . GLU A 1 114 ? 14.461 19.188 4.676 1 71.38 114 GLU A O 1
ATOM 923 N N . ASP A 1 115 ? 12.836 17.828 4.469 1 66.75 115 ASP A N 1
ATOM 924 C CA . ASP A 1 115 ? 12.5 18.266 3.117 1 66.75 115 ASP A CA 1
ATOM 925 C C . ASP A 1 115 ? 11.938 19.688 3.123 1 66.75 115 AS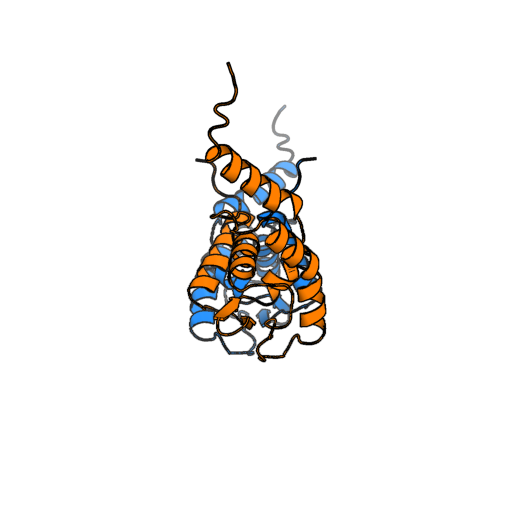P A C 1
ATOM 927 O O . ASP A 1 115 ? 12.219 20.469 2.219 1 66.75 115 ASP A O 1
ATOM 931 N N . ILE A 1 116 ? 11.203 20.062 4.102 1 65.75 116 ILE A N 1
ATOM 932 C CA . ILE A 1 116 ? 10.578 21.375 4.211 1 65.75 116 ILE A CA 1
ATOM 933 C C . ILE A 1 116 ? 11.648 22.438 4.516 1 65.75 116 ILE A C 1
ATOM 935 O O . ILE A 1 116 ? 11.641 23.516 3.934 1 65.75 116 ILE A O 1
ATOM 939 N N . GLN A 1 117 ? 12.445 22.109 5.477 1 62.16 117 GLN A N 1
ATOM 940 C CA . GLN A 1 117 ? 13.484 23.062 5.828 1 62.16 117 GLN A CA 1
ATOM 941 C C . GLN A 1 117 ? 14.352 23.406 4.621 1 62.16 117 GLN A C 1
ATOM 943 O O . GLN A 1 117 ? 14.734 24.562 4.43 1 62.16 117 GLN A O 1
ATOM 948 N N . ASP A 1 118 ? 14.586 22.359 3.863 1 59.19 118 ASP A N 1
ATOM 949 C CA . ASP A 1 118 ? 15.391 22.609 2.672 1 59.19 118 ASP A CA 1
ATOM 950 C C . ASP A 1 118 ? 14.633 23.469 1.662 1 59.19 118 ASP A C 1
ATOM 952 O O . ASP A 1 118 ? 15.234 24.297 0.975 1 59.19 118 ASP A O 1
ATOM 956 N N . ALA A 1 119 ? 13.398 23.344 1.684 1 56.53 119 ALA A N 1
ATOM 957 C CA . ALA A 1 119 ? 12.57 24.141 0.777 1 56.53 119 ALA A CA 1
ATOM 958 C C . ALA A 1 119 ? 12.461 25.594 1.262 1 56.53 119 ALA A C 1
ATOM 960 O O . ALA A 1 119 ? 12.398 26.516 0.454 1 56.53 119 ALA A O 1
ATOM 961 N N . ASP A 1 120 ? 12.297 25.75 2.559 1 54.31 120 ASP A N 1
ATOM 962 C CA . ASP A 1 120 ? 12.234 27.078 3.141 1 54.31 120 ASP A CA 1
ATOM 963 C C . ASP A 1 120 ? 13.57 27.812 2.982 1 54.31 120 ASP A C 1
ATOM 965 O O . ASP A 1 120 ? 13.602 29.031 2.77 1 54.31 120 ASP A O 1
ATOM 969 N N . CYS A 1 121 ? 14.664 27.031 3.211 1 50.56 121 CYS A N 1
ATOM 970 C CA . CYS A 1 121 ? 15.961 27.688 3.09 1 50.56 121 CYS A CA 1
ATOM 971 C C . CYS A 1 121 ? 16.234 28.094 1.649 1 50.56 121 CYS A C 1
ATOM 973 O O . CYS A 1 121 ? 16.969 29.062 1.4 1 50.56 121 CYS A O 1
ATOM 975 N N . SER A 1 122 ? 15.688 27.203 0.776 1 48.81 122 SER A N 1
ATOM 976 C CA . SER A 1 122 ? 15.953 27.594 -0.602 1 48.81 122 SER A CA 1
ATOM 977 C C . SER A 1 122 ? 15.219 28.891 -0.948 1 48.81 122 SER A C 1
ATOM 979 O O . SER A 1 122 ? 15.648 29.641 -1.832 1 48.81 122 SER A O 1
ATOM 981 N N . SER A 1 123 ? 14.109 29.031 -0.402 1 44.59 123 SER A N 1
ATOM 982 C CA . SER A 1 123 ? 13.43 30.297 -0.669 1 44.59 123 SER A CA 1
ATOM 983 C C . SER A 1 123 ? 14.008 31.422 0.168 1 44.59 123 SER A C 1
ATOM 985 O O . SER A 1 123 ? 13.867 32.594 -0.18 1 44.59 123 SER A O 1
ATOM 987 N N . SER A 1 124 ? 14.414 31.125 1.421 1 42.25 124 SER A N 1
ATOM 988 C CA . SER A 1 124 ? 15.039 32.188 2.184 1 42.25 124 SER A CA 1
ATOM 989 C C . SER A 1 124 ? 16.453 32.5 1.673 1 42.25 124 SER A C 1
ATOM 991 O O . SER A 1 124 ? 17.344 31.641 1.774 1 42.25 124 SER A O 1
ATOM 993 N N . LYS A 1 125 ? 16.703 33.125 0.534 1 41.88 125 LYS A N 1
ATOM 994 C CA . LYS A 1 125 ? 17.875 33.938 0.253 1 41.88 125 LYS A CA 1
ATOM 995 C C . LYS A 1 125 ? 18.422 34.562 1.527 1 41.88 125 LYS A C 1
ATOM 997 O O . LYS A 1 125 ? 17.781 35.438 2.113 1 41.88 125 LYS A O 1
ATOM 1002 N N . CYS A 1 126 ? 18.984 33.75 2.443 1 40.59 126 CYS A N 1
ATOM 1003 C CA . CYS A 1 126 ? 19.891 34.312 3.43 1 40.59 126 CYS A CA 1
ATOM 1004 C C . CYS A 1 126 ? 20.844 35.312 2.781 1 40.59 126 CYS A C 1
ATOM 1006 O O . CYS A 1 126 ? 21.766 34.906 2.059 1 40.59 126 CYS A O 1
ATOM 1008 N N . SER A 1 127 ? 20.359 36.281 2.266 1 37.53 127 SER A N 1
ATOM 1009 C CA . SER A 1 127 ? 21 37.562 1.895 1 37.53 127 SER A CA 1
ATOM 1010 C C . SER A 1 127 ? 22.031 37.969 2.936 1 37.53 127 SER A C 1
ATOM 1012 O O . SER A 1 127 ? 22.609 39.062 2.848 1 37.53 127 SER A O 1
ATOM 1014 N N . SER A 1 128 ? 22.188 37.156 4.066 1 37.09 128 SER A N 1
ATOM 1015 C CA . SER A 1 128 ? 23.125 37.812 4.98 1 37.09 128 SER A CA 1
ATOM 1016 C C . SER A 1 128 ? 24.547 37.688 4.473 1 37.09 128 SER A C 1
ATOM 1018 O O . SER A 1 128 ? 25.5 38 5.207 1 37.09 128 SER A O 1
ATOM 1020 N N . SER A 1 129 ? 24.906 37.094 3.242 1 33 129 SER A N 1
ATOM 1021 C CA . SER A 1 129 ? 26.359 37.188 3.148 1 33 129 SER A CA 1
ATOM 1022 C C . SER A 1 129 ? 26.844 38.625 3.373 1 33 129 SER A C 1
ATOM 1024 O O . SER A 1 129 ? 27.766 38.844 4.145 1 33 129 SER A O 1
ATOM 1026 N N . ALA A 1 130 ? 26.844 39.594 2.35 1 30.59 130 ALA A N 1
ATOM 1027 C CA . ALA A 1 130 ? 27.812 40.688 2.307 1 30.59 130 ALA A CA 1
ATOM 1028 C C . ALA A 1 130 ? 27.453 41.781 3.307 1 30.59 130 ALA A C 1
ATOM 1030 O O . ALA A 1 130 ? 26.281 41.938 3.658 1 30.59 130 ALA A O 1
ATOM 1031 N N . MET B 1 1 ? 24.078 2.652 9.109 1 37.81 1 MET B N 1
ATOM 1032 C CA . MET B 1 1 ? 23.266 1.969 8.102 1 37.81 1 MET B CA 1
ATOM 1033 C C . MET B 1 1 ? 22.234 2.912 7.504 1 37.81 1 MET B C 1
ATOM 1035 O O . MET B 1 1 ? 21.672 3.754 8.211 1 37.81 1 MET B O 1
ATOM 1039 N N . ALA B 1 2 ? 22.266 3.051 6.34 1 56 2 ALA B N 1
ATOM 1040 C CA . ALA B 1 2 ? 21.469 4.094 5.691 1 56 2 ALA B CA 1
ATOM 1041 C C . ALA B 1 2 ? 19.984 3.939 6.016 1 56 2 ALA B C 1
ATOM 1043 O O . ALA B 1 2 ? 19.484 2.82 6.16 1 56 2 ALA B O 1
ATOM 1044 N N . LYS B 1 3 ? 19.453 4.879 6.574 1 72.06 3 LYS B N 1
ATOM 1045 C CA . LYS B 1 3 ? 18.031 4.91 6.898 1 72.06 3 LYS B CA 1
ATOM 1046 C C . LYS B 1 3 ? 17.172 4.496 5.699 1 72.06 3 LYS B C 1
ATOM 1048 O O . LYS B 1 3 ? 17.391 4.973 4.586 1 72.06 3 LYS B O 1
ATOM 1053 N N . PRO B 1 4 ? 16.422 3.352 5.875 1 79.56 4 PRO B N 1
ATOM 1054 C CA . PRO B 1 4 ? 15.555 2.99 4.754 1 79.56 4 PRO B CA 1
ATOM 1055 C C . PRO B 1 4 ? 14.75 4.176 4.223 1 79.56 4 PRO B C 1
ATOM 1057 O O . PRO B 1 4 ? 14.453 5.113 4.973 1 79.56 4 PRO B O 1
ATOM 1060 N N . SER B 1 5 ? 14.594 4.117 3.002 1 88.75 5 SER B N 1
ATOM 1061 C CA . SER B 1 5 ? 13.758 5.152 2.406 1 88.75 5 SER B CA 1
ATOM 1062 C C . SER B 1 5 ? 12.312 5.047 2.893 1 88.75 5 SER B C 1
ATOM 1064 O O . SER B 1 5 ? 11.898 4.008 3.406 1 88.75 5 SER B O 1
ATOM 1066 N N . HIS B 1 6 ? 11.555 6.09 2.828 1 93.81 6 HIS B N 1
ATOM 1067 C CA . HIS B 1 6 ? 10.133 6.098 3.182 1 93.81 6 HIS B CA 1
ATOM 1068 C C . HIS B 1 6 ? 9.375 5.012 2.434 1 93.81 6 HIS B C 1
ATOM 1070 O O . HIS B 1 6 ? 8.617 4.25 3.041 1 93.81 6 HIS B O 1
ATOM 1076 N N . SER B 1 7 ? 9.625 4.922 1.153 1 94.88 7 SER B N 1
ATOM 1077 C CA . SER B 1 7 ? 8.914 3.941 0.342 1 94.88 7 SER B CA 1
ATOM 1078 C C . SER B 1 7 ? 9.219 2.518 0.798 1 94.88 7 SER B C 1
ATOM 1080 O O . SER B 1 7 ? 8.32 1.673 0.852 1 94.88 7 SER B O 1
ATOM 1082 N N . SER B 1 8 ? 10.461 2.252 1.102 1 94.38 8 SER B N 1
ATOM 1083 C CA . SER B 1 8 ? 10.836 0.925 1.577 1 94.38 8 SER B CA 1
ATOM 1084 C C . SER B 1 8 ? 10.164 0.601 2.904 1 94.38 8 SER B C 1
ATOM 1086 O O . SER B 1 8 ? 9.727 -0.531 3.125 1 94.38 8 SER B O 1
ATOM 1088 N N . TYR B 1 9 ? 10.102 1.601 3.744 1 95.5 9 TYR B N 1
ATOM 1089 C CA . TYR B 1 9 ? 9.461 1.409 5.039 1 95.5 9 TYR B CA 1
ATOM 1090 C C . TYR B 1 9 ? 7.977 1.102 4.867 1 95.5 9 TYR B C 1
ATOM 1092 O O . TYR B 1 9 ? 7.457 0.158 5.469 1 95.5 9 TYR B O 1
ATOM 1100 N N . VAL B 1 10 ? 7.34 1.839 4.047 1 97.5 10 VAL B N 1
ATOM 1101 C CA . VAL B 1 10 ? 5.902 1.67 3.854 1 97.5 10 VAL B CA 1
ATOM 1102 C C . VAL B 1 10 ? 5.621 0.282 3.285 1 97.5 10 VAL B C 1
ATOM 1104 O O . VAL B 1 10 ? 4.723 -0.419 3.762 1 97.5 10 VAL B O 1
ATOM 1107 N N . LEU B 1 11 ? 6.359 -0.117 2.311 1 97.88 11 LEU B N 1
ATOM 1108 C CA . LEU B 1 11 ? 6.133 -1.424 1.702 1 97.88 11 LEU B CA 1
ATOM 1109 C C . LEU B 1 11 ? 6.375 -2.543 2.709 1 97.88 11 LEU B C 1
ATOM 1111 O O . LEU B 1 11 ? 5.652 -3.541 2.725 1 97.88 11 LEU B O 1
ATOM 1115 N N . GLN B 1 12 ? 7.363 -2.365 3.545 1 97.25 12 GLN B N 1
ATOM 1116 C CA . GLN B 1 12 ? 7.613 -3.342 4.602 1 97.25 12 GLN B CA 1
ATOM 1117 C C . GLN B 1 12 ? 6.434 -3.42 5.566 1 97.25 12 GLN B C 1
ATOM 1119 O O . GLN B 1 12 ? 6.059 -4.508 6.008 1 97.25 12 GLN B O 1
ATOM 1124 N N . GLN B 1 13 ? 5.906 -2.291 5.93 1 98.19 13 GLN B N 1
ATOM 1125 C CA . GLN B 1 13 ? 4.738 -2.285 6.809 1 98.19 13 GLN B CA 1
ATOM 1126 C C . GLN B 1 13 ? 3.551 -2.977 6.148 1 98.19 13 GLN B C 1
ATOM 1128 O O . GLN B 1 13 ? 2.791 -3.686 6.812 1 98.19 13 GLN B O 1
ATOM 1133 N N . LEU B 1 14 ? 3.402 -2.793 4.871 1 98.69 14 LEU B N 1
ATOM 1134 C CA . LEU B 1 14 ? 2.334 -3.471 4.141 1 98.69 14 LEU B CA 1
ATOM 1135 C C . LEU B 1 14 ? 2.551 -4.98 4.137 1 98.69 14 LEU B C 1
ATOM 1137 O O . LEU B 1 14 ? 1.594 -5.75 4.242 1 98.69 14 LEU B O 1
ATOM 1141 N N . ASN B 1 15 ? 3.781 -5.367 4.027 1 98.44 15 ASN B N 1
ATOM 1142 C CA . ASN B 1 15 ? 4.078 -6.793 4.121 1 98.44 15 ASN B CA 1
ATOM 1143 C C . ASN B 1 15 ? 3.725 -7.348 5.496 1 98.44 15 ASN B C 1
ATOM 1145 O O . ASN B 1 15 ? 3.174 -8.445 5.605 1 98.44 15 ASN B O 1
ATOM 1149 N N . ASN B 1 16 ? 4.07 -6.613 6.531 1 98.31 16 ASN B N 1
ATOM 1150 C CA . ASN B 1 16 ? 3.715 -7.031 7.883 1 98.31 16 ASN B CA 1
ATOM 1151 C C . ASN B 1 16 ? 2.205 -7.195 8.039 1 98.31 16 ASN B C 1
ATOM 1153 O O . ASN B 1 16 ? 1.741 -8.172 8.625 1 98.31 16 ASN B O 1
ATOM 1157 N N . GLN B 1 17 ? 1.504 -6.262 7.512 1 98.5 17 GLN B N 1
ATOM 1158 C CA . GLN B 1 17 ? 0.048 -6.344 7.535 1 98.5 17 GLN B CA 1
ATOM 1159 C C . GLN B 1 17 ? -0.442 -7.613 6.844 1 98.5 17 GLN B C 1
ATOM 1161 O O . GLN B 1 17 ? -1.304 -8.32 7.371 1 98.5 17 GLN B O 1
ATOM 1166 N N . ARG B 1 18 ? 0.102 -7.879 5.688 1 98.31 18 ARG B N 1
ATOM 1167 C CA . ARG B 1 18 ? -0.298 -9.062 4.93 1 98.31 18 ARG B CA 1
ATOM 1168 C C . ARG B 1 18 ? -0.069 -10.336 5.738 1 98.31 18 ARG B C 1
ATOM 1170 O O . ARG B 1 18 ? -0.953 -11.188 5.824 1 98.31 18 ARG B O 1
ATOM 1177 N N . GLU B 1 19 ? 1.075 -10.391 6.367 1 97.31 19 GLU B N 1
ATOM 1178 C CA . GLU B 1 19 ? 1.444 -11.57 7.141 1 97.31 19 GLU B CA 1
ATOM 1179 C C . GLU B 1 19 ? 0.514 -11.766 8.336 1 97.31 19 GLU B C 1
ATOM 1181 O O . GLU B 1 19 ? 0.242 -12.891 8.742 1 97.31 19 GLU B O 1
ATOM 1186 N N . TRP B 1 20 ? -0.021 -10.648 8.797 1 96.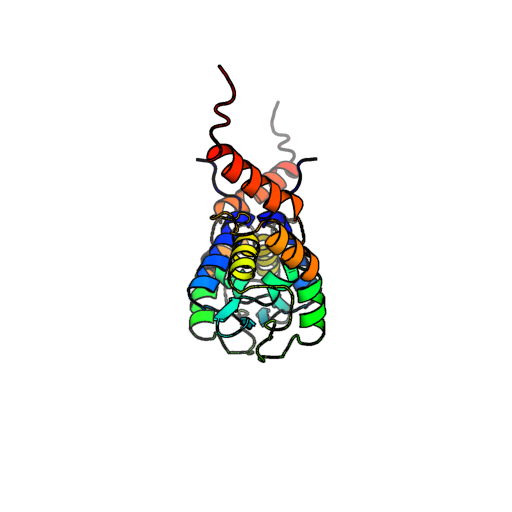94 20 TRP B N 1
ATOM 1187 C CA . TRP B 1 20 ? -0.9 -10.703 9.961 1 96.94 20 TRP B CA 1
ATOM 1188 C C . TRP B 1 20 ? -2.365 -10.719 9.539 1 96.94 20 TRP B C 1
ATOM 1190 O O . TRP B 1 20 ? -3.262 -10.742 10.383 1 96.94 20 TRP B O 1
ATOM 1200 N N . GLY B 1 21 ? -2.574 -10.711 8.297 1 96.81 21 GLY B N 1
ATOM 1201 C CA . GLY B 1 21 ? -3.939 -10.68 7.801 1 96.81 21 GLY B CA 1
ATOM 1202 C C . GLY B 1 21 ? -4.656 -9.383 8.102 1 96.81 21 GLY B C 1
ATOM 1203 O O . GLY B 1 21 ? -5.891 -9.328 8.086 1 96.81 21 GLY B O 1
ATOM 1204 N N . PHE B 1 22 ? -3.896 -8.312 8.43 1 97.56 22 PHE B N 1
ATOM 1205 C CA . PHE B 1 22 ? -4.434 -7.012 8.805 1 97.56 22 PHE B CA 1
ATOM 1206 C C . PHE B 1 22 ? -4.793 -6.195 7.574 1 97.56 22 PHE B C 1
ATOM 1208 O O . PHE B 1 22 ? -3.947 -5.973 6.703 1 97.56 22 PHE B O 1
ATOM 1215 N N . LEU B 1 23 ? -6.066 -5.855 7.367 1 97.06 23 LEU B N 1
ATOM 1216 C CA . LEU B 1 23 ? -6.621 -5.004 6.324 1 97.06 23 LEU B CA 1
ATOM 1217 C C . LEU B 1 23 ? -6.488 -5.668 4.957 1 97.06 23 LEU B C 1
ATOM 1219 O O . LEU B 1 23 ? -6.512 -4.988 3.926 1 97.06 23 LEU B O 1
ATOM 1223 N N . CYS B 1 24 ? -6.18 -6.973 4.941 1 97.62 24 CYS B N 1
ATOM 1224 C CA . CYS B 1 24 ? -6.23 -7.695 3.678 1 97.62 24 CYS B CA 1
ATOM 1225 C C . CYS B 1 24 ? -7.656 -7.77 3.146 1 97.62 24 CYS B C 1
ATOM 1227 O O . CYS B 1 24 ? -8.586 -8.078 3.895 1 97.62 24 CYS B O 1
ATOM 1229 N N . ASP B 1 25 ? -7.805 -7.539 1.832 1 96.81 25 ASP B N 1
ATOM 1230 C CA . ASP B 1 25 ? -9.156 -7.465 1.297 1 96.81 25 ASP B CA 1
ATOM 1231 C C . ASP B 1 25 ? -9.32 -8.367 0.074 1 96.81 25 ASP B C 1
ATOM 1233 O O . ASP B 1 25 ? -10.273 -8.219 -0.689 1 96.81 25 ASP B O 1
ATOM 1237 N N . CYS B 1 26 ? -8.414 -9.289 -0.167 1 96.06 26 CYS B N 1
ATOM 1238 C CA . CYS B 1 26 ? -8.617 -10.305 -1.192 1 96.06 26 CYS B CA 1
ATOM 1239 C C . CYS B 1 26 ? -7.961 -11.625 -0.79 1 96.06 26 CYS B C 1
ATOM 1241 O O . CYS B 1 26 ? -7.07 -11.641 0.063 1 96.06 26 CYS B O 1
ATOM 1243 N N . CYS B 1 27 ? -8.5 -12.625 -1.27 1 97.12 27 CYS B N 1
ATOM 1244 C CA . CYS B 1 27 ? -8 -13.984 -1.089 1 97.12 27 CYS B CA 1
ATOM 1245 C C . CYS B 1 27 ? -7.828 -14.688 -2.432 1 97.12 27 CYS B C 1
ATOM 1247 O O . CYS B 1 27 ? -8.773 -14.758 -3.225 1 97.12 27 CYS B O 1
ATOM 1249 N N . ILE B 1 28 ? -6.641 -15.133 -2.678 1 97.56 28 ILE B N 1
ATOM 1250 C CA . ILE B 1 28 ? -6.32 -15.828 -3.916 1 97.56 28 ILE B CA 1
ATOM 1251 C C . ILE B 1 28 ? -6.184 -17.328 -3.643 1 97.56 28 ILE B C 1
ATOM 1253 O O . ILE B 1 28 ? -5.438 -17.734 -2.75 1 97.56 28 ILE B O 1
ATOM 1257 N N . ALA B 1 29 ? -6.949 -18.062 -4.387 1 97.44 29 ALA B N 1
ATOM 1258 C CA . ALA B 1 29 ? -6.91 -19.516 -4.23 1 97.44 29 ALA B CA 1
ATOM 1259 C C . ALA B 1 29 ? -6.168 -20.172 -5.391 1 97.44 29 ALA B C 1
ATOM 1261 O O . ALA B 1 29 ? -6.434 -19.875 -6.559 1 97.44 29 ALA B O 1
ATOM 1262 N N . ILE B 1 30 ? -5.258 -21.016 -5.113 1 96.31 30 ILE B N 1
ATOM 1263 C CA . ILE B 1 30 ? -4.559 -21.844 -6.086 1 96.31 30 ILE B CA 1
ATOM 1264 C C . ILE B 1 30 ? -4.48 -23.281 -5.574 1 96.31 30 ILE B C 1
ATOM 1266 O O . ILE B 1 30 ? -3.801 -23.562 -4.582 1 96.31 30 ILE B O 1
ATOM 1270 N N . ASP B 1 31 ? -5.379 -24.156 -6.383 1 88.44 31 ASP B N 1
ATOM 1271 C CA . ASP B 1 31 ? -5.555 -25.531 -5.961 1 88.44 31 ASP B CA 1
ATOM 1272 C C . ASP B 1 31 ? -6.141 -25.609 -4.551 1 88.44 31 ASP B C 1
ATOM 1274 O O . ASP B 1 31 ? -7.277 -25.203 -4.32 1 88.44 31 ASP B O 1
ATOM 1278 N N . ASP B 1 32 ? -5.523 -25.625 -3.326 1 91.62 32 ASP B N 1
ATOM 1279 C CA . ASP B 1 32 ? -6.035 -25.672 -1.959 1 91.62 32 ASP B CA 1
ATOM 1280 C C . ASP B 1 32 ? -5.195 -24.797 -1.028 1 91.62 32 ASP B C 1
ATOM 1282 O O . ASP B 1 32 ? -5.172 -25.031 0.184 1 91.62 32 ASP B O 1
ATOM 1286 N N . ILE B 1 33 ? -4.543 -23.969 -1.651 1 96.69 33 ILE B N 1
ATOM 1287 C CA . ILE B 1 33 ? -3.764 -23.016 -0.864 1 96.69 33 ILE B CA 1
ATOM 1288 C C . ILE B 1 33 ? -4.34 -21.609 -1.029 1 96.69 33 ILE B C 1
ATOM 1290 O O . ILE B 1 33 ? -4.684 -21.203 -2.141 1 96.69 33 ILE B O 1
ATOM 1294 N N . TYR B 1 34 ? -4.418 -20.906 0.12 1 97.25 34 TYR B N 1
ATOM 1295 C CA . TYR B 1 34 ? -5.047 -19.594 0.122 1 97.25 34 TYR B CA 1
ATOM 1296 C C . TYR B 1 34 ? -4.047 -18.516 0.504 1 97.25 34 TYR B C 1
ATOM 1298 O O . TYR B 1 34 ? -3.264 -18.688 1.441 1 97.25 34 TYR B O 1
ATOM 1306 N N . PHE B 1 35 ? -4.059 -17.453 -0.265 1 97.94 35 PHE B N 1
ATOM 1307 C CA . PHE B 1 35 ? -3.176 -16.312 -0.029 1 97.94 35 PHE B CA 1
ATOM 1308 C C . PHE B 1 35 ? -3.982 -15.047 0.239 1 97.94 35 PHE B C 1
ATOM 1310 O O . PHE B 1 35 ? -4.832 -14.664 -0.568 1 97.94 35 PHE B O 1
ATOM 1317 N N . GLN B 1 36 ? -3.719 -14.414 1.394 1 97.88 36 GLN B N 1
ATOM 1318 C CA . GLN B 1 36 ? -4.312 -13.109 1.683 1 97.88 36 GLN B CA 1
ATOM 1319 C C . GLN B 1 36 ? -3.4 -11.977 1.217 1 97.88 36 GLN B C 1
ATOM 1321 O O . GLN B 1 36 ? -2.178 -12.07 1.336 1 97.88 36 GLN B O 1
ATOM 1326 N N . ALA B 1 37 ? -4.027 -10.945 0.663 1 98.44 37 ALA B N 1
ATOM 1327 C CA . ALA B 1 37 ? -3.24 -9.805 0.191 1 98.44 37 ALA B CA 1
ATOM 1328 C C . ALA B 1 37 ? -4.094 -8.547 0.122 1 98.44 37 ALA B C 1
ATOM 1330 O O . ALA B 1 37 ? -5.285 -8.57 0.439 1 98.44 37 ALA B O 1
ATOM 1331 N N . HIS B 1 38 ? -3.506 -7.449 -0.144 1 98.5 38 HIS B N 1
ATOM 1332 C CA . HIS B 1 38 ? -4.191 -6.195 -0.438 1 98.5 38 HIS B CA 1
ATOM 1333 C C . HIS B 1 38 ? -4.438 -6.039 -1.936 1 98.5 38 HIS B C 1
ATOM 1335 O O . HIS B 1 38 ? -3.498 -6.082 -2.73 1 98.5 38 HIS B O 1
ATOM 1341 N N . LYS B 1 39 ? -5.715 -5.805 -2.318 1 98.56 39 LYS B N 1
ATOM 1342 C CA . LYS B 1 39 ? -6.027 -5.559 -3.723 1 98.56 39 LYS B CA 1
ATOM 1343 C C . LYS B 1 39 ? -5.152 -4.441 -4.289 1 98.56 39 LYS B C 1
ATOM 1345 O O . LYS B 1 39 ? -4.637 -4.555 -5.406 1 98.56 39 LYS B O 1
ATOM 1350 N N . ALA B 1 40 ? -4.973 -3.35 -3.502 1 98.69 40 ALA B N 1
ATOM 1351 C CA . ALA B 1 40 ? -4.242 -2.166 -3.945 1 98.69 40 ALA B CA 1
ATOM 1352 C C . ALA B 1 40 ? -2.789 -2.508 -4.266 1 98.69 40 ALA B C 1
ATOM 1354 O O . ALA B 1 40 ? -2.24 -2.035 -5.266 1 98.69 40 ALA B O 1
ATOM 1355 N N . VAL B 1 41 ? -2.131 -3.357 -3.441 1 98.75 41 VAL B N 1
ATOM 1356 C CA . VAL B 1 41 ? -0.735 -3.723 -3.66 1 98.75 41 VAL B CA 1
ATOM 1357 C C . VAL B 1 41 ? -0.623 -4.633 -4.883 1 98.75 41 VAL B C 1
ATOM 1359 O O . VAL B 1 41 ? 0.251 -4.438 -5.73 1 98.75 41 VAL B O 1
ATOM 1362 N N . LEU B 1 42 ? -1.549 -5.645 -5 1 98.5 42 LEU B N 1
ATOM 1363 C CA . LEU B 1 42 ? -1.536 -6.523 -6.164 1 98.5 42 LEU B CA 1
ATOM 1364 C C . LEU B 1 42 ? -1.707 -5.723 -7.449 1 98.5 42 LEU B C 1
ATOM 1366 O O . LEU B 1 42 ? -0.954 -5.91 -8.406 1 98.5 42 LEU B O 1
ATOM 1370 N N . ALA B 1 43 ? -2.668 -4.793 -7.441 1 98.62 43 ALA B N 1
ATOM 1371 C CA . ALA B 1 43 ? -2.963 -3.971 -8.609 1 98.62 43 ALA B CA 1
ATOM 1372 C C . ALA B 1 43 ? -1.803 -3.031 -8.93 1 98.62 43 ALA B C 1
ATOM 1374 O O . ALA B 1 43 ? -1.6 -2.656 -10.086 1 98.62 43 ALA B O 1
ATOM 1375 N N . ALA B 1 44 ? -1.05 -2.652 -7.938 1 98.44 44 ALA B N 1
ATOM 1376 C CA . ALA B 1 44 ? 0.093 -1.761 -8.117 1 98.44 44 ALA B CA 1
ATOM 1377 C C . ALA B 1 44 ? 1.251 -2.484 -8.797 1 98.44 44 ALA B C 1
ATOM 1379 O O . ALA B 1 44 ? 2.123 -1.85 -9.398 1 98.44 44 ALA B O 1
ATOM 1380 N N . CYS B 1 45 ? 1.281 -3.791 -8.742 1 97.88 45 CYS B N 1
ATOM 1381 C CA . CYS B 1 45 ? 2.451 -4.551 -9.164 1 97.88 45 CYS B CA 1
ATOM 1382 C C . CYS B 1 45 ? 2.15 -5.359 -10.422 1 97.88 45 CYS B C 1
ATOM 1384 O O . CYS B 1 45 ? 3.059 -5.934 -11.023 1 97.88 45 CYS B O 1
ATOM 1386 N N . SER B 1 46 ? 0.935 -5.465 -10.867 1 98.06 46 SER B N 1
ATOM 1387 C CA . SER B 1 46 ? 0.5 -6.387 -11.906 1 98.06 46 SER B CA 1
ATOM 1388 C C . SER B 1 46 ? -0.662 -5.809 -12.711 1 98.06 46 SER B C 1
ATOM 1390 O O . SER B 1 46 ? -1.702 -5.465 -12.148 1 98.06 46 SER B O 1
ATOM 1392 N N . SER B 1 47 ? -0.542 -5.766 -14.039 1 97.88 47 SER B N 1
ATOM 1393 C CA . SER B 1 47 ? -1.636 -5.277 -14.875 1 97.88 47 SER B CA 1
ATOM 1394 C C . SER B 1 47 ? -2.801 -6.258 -14.891 1 97.88 47 SER B C 1
ATOM 1396 O O . SER B 1 47 ? -3.955 -5.859 -15.062 1 97.88 47 SER B O 1
ATOM 1398 N N . TYR B 1 48 ? -2.553 -7.52 -14.734 1 97.62 48 TYR B N 1
ATOM 1399 C CA . TYR B 1 48 ? -3.613 -8.516 -14.609 1 97.62 48 TYR B CA 1
ATOM 1400 C C . TYR B 1 48 ? -4.5 -8.219 -13.406 1 97.62 48 TYR B C 1
ATOM 1402 O O . TYR B 1 48 ? -5.719 -8.109 -13.539 1 97.62 48 TYR B O 1
ATOM 1410 N N . PHE B 1 49 ? -3.916 -8.023 -12.266 1 97.94 49 PHE B N 1
ATOM 1411 C CA . PHE B 1 49 ? -4.672 -7.754 -11.055 1 97.94 49 PHE B CA 1
ATOM 1412 C C . PHE B 1 49 ? -5.34 -6.387 -11.125 1 97.94 49 PHE B C 1
ATOM 1414 O O . PHE B 1 49 ? -6.453 -6.207 -10.633 1 97.94 49 PHE B O 1
ATOM 1421 N N . ARG B 1 50 ? -4.633 -5.457 -11.734 1 98.12 50 ARG B N 1
ATOM 1422 C CA . ARG B 1 50 ? -5.227 -4.133 -11.898 1 98.12 50 ARG B CA 1
ATOM 1423 C C . ARG B 1 50 ? -6.531 -4.215 -12.688 1 98.12 50 ARG B C 1
ATOM 1425 O O . ARG B 1 50 ? -7.559 -3.697 -12.242 1 98.12 50 ARG B O 1
ATOM 1432 N N . MET B 1 51 ? -6.527 -4.875 -13.758 1 97.75 51 MET B N 1
ATOM 1433 C CA . MET B 1 51 ? -7.711 -5.027 -14.609 1 97.75 51 MET B CA 1
ATOM 1434 C C . MET B 1 51 ? -8.781 -5.855 -13.906 1 97.75 51 MET B C 1
ATOM 1436 O O . MET B 1 51 ? -9.961 -5.516 -13.953 1 97.75 51 MET B O 1
ATOM 1440 N N . PHE B 1 52 ? -8.32 -6.848 -13.258 1 97.38 52 PHE B N 1
ATOM 1441 C CA . PHE B 1 52 ? -9.273 -7.715 -12.562 1 97.38 52 PHE B CA 1
ATOM 1442 C C . PHE B 1 52 ? -10.047 -6.934 -11.508 1 97.38 52 PHE B C 1
ATOM 1444 O O . PHE B 1 52 ? -11.273 -6.992 -11.469 1 97.38 52 PHE B O 1
ATOM 1451 N N . PHE B 1 53 ? -9.344 -6.148 -10.711 1 97.38 53 PHE B N 1
ATOM 1452 C CA . PHE B 1 53 ? -9.992 -5.484 -9.586 1 97.38 53 PHE B CA 1
ATOM 1453 C C . PHE B 1 53 ? -10.695 -4.211 -10.047 1 97.38 53 PHE B C 1
ATOM 1455 O O . PHE B 1 53 ? -11.539 -3.668 -9.328 1 97.38 53 PHE B O 1
ATOM 1462 N N . MET B 1 54 ? -10.305 -3.73 -11.203 1 96.12 54 MET B N 1
ATOM 1463 C CA . MET B 1 54 ? -11.109 -2.66 -11.789 1 96.12 54 MET B CA 1
ATOM 1464 C C . MET B 1 54 ? -12.539 -3.119 -12.031 1 96.12 54 MET B C 1
ATOM 1466 O O . MET B 1 54 ? -13.477 -2.338 -11.883 1 96.12 54 MET B O 1
ATOM 1470 N N . ASN B 1 55 ? -12.695 -4.379 -12.344 1 95.31 55 ASN B N 1
ATOM 1471 C CA . ASN B 1 55 ? -14.008 -4.949 -12.641 1 95.31 55 ASN B CA 1
ATOM 1472 C C . ASN B 1 55 ? -14.633 -5.594 -11.406 1 95.31 55 ASN B C 1
ATOM 1474 O O . ASN B 1 55 ? -15.836 -5.867 -11.383 1 95.31 55 ASN B O 1
ATOM 1478 N N . HIS B 1 56 ? -13.805 -5.77 -10.367 1 93.81 56 HIS B N 1
ATOM 1479 C CA . HIS B 1 56 ? -14.266 -6.449 -9.164 1 93.81 56 HIS B CA 1
ATOM 1480 C C . HIS B 1 56 ? -13.867 -5.68 -7.91 1 93.81 56 HIS B C 1
ATOM 1482 O O . HIS B 1 56 ? -13.5 -6.277 -6.895 1 93.81 56 HIS B O 1
ATOM 1488 N N . GLN B 1 57 ? -13.875 -4.383 -7.965 1 89.94 57 GLN B N 1
ATOM 1489 C CA . GLN B 1 57 ? -13.336 -3.504 -6.934 1 89.94 57 GLN B CA 1
ATOM 1490 C C . GLN B 1 57 ? -14.023 -3.742 -5.594 1 89.94 57 GLN B C 1
ATOM 1492 O O . GLN B 1 57 ? -13.367 -3.725 -4.547 1 89.94 57 GLN B O 1
ATOM 1497 N N . HIS B 1 58 ? -15.305 -4.125 -5.598 1 88.88 58 HIS B N 1
ATOM 1498 C CA . HIS B 1 58 ? -16.078 -4.227 -4.359 1 88.88 58 HIS B CA 1
ATOM 1499 C C . HIS B 1 58 ? -16.375 -5.68 -4.016 1 88.88 58 HIS B C 1
ATOM 1501 O O . HIS B 1 58 ? -17.031 -5.965 -3.016 1 88.88 58 HIS B O 1
ATOM 1507 N N . SER B 1 59 ? -15.805 -6.512 -4.812 1 90.75 59 SER B N 1
ATOM 1508 C CA . SER B 1 59 ? -16.047 -7.93 -4.566 1 90.75 59 SER B CA 1
ATOM 1509 C C . SER B 1 59 ? -15.203 -8.438 -3.406 1 90.75 59 SER B C 1
ATOM 1511 O O . SER B 1 59 ? -14.031 -8.086 -3.277 1 90.75 59 SER B O 1
ATOM 1513 N N . THR B 1 60 ? -15.789 -9.211 -2.551 1 86 60 THR B N 1
ATOM 1514 C CA . THR B 1 60 ? -15.078 -9.898 -1.481 1 86 60 THR B CA 1
ATOM 1515 C C . THR B 1 60 ? -14.852 -11.359 -1.84 1 86 60 THR B C 1
ATOM 1517 O O . THR B 1 60 ? -14.344 -12.133 -1.022 1 86 60 THR B O 1
ATOM 1520 N N . ALA B 1 61 ? -15.172 -11.68 -3.061 1 85.62 61 ALA B N 1
ATOM 1521 C CA . ALA B 1 61 ? -15.039 -13.062 -3.506 1 85.62 61 ALA B CA 1
ATOM 1522 C C . ALA B 1 61 ? -13.57 -13.445 -3.682 1 85.62 61 ALA B C 1
ATOM 1524 O O . ALA B 1 61 ? -12.75 -12.602 -4.043 1 85.62 61 ALA B O 1
ATOM 1525 N N . GLN B 1 62 ? -13.445 -14.68 -3.406 1 92.94 62 GLN B N 1
ATOM 1526 C CA . GLN B 1 62 ? -12.125 -15.258 -3.629 1 92.94 62 GLN B CA 1
ATOM 1527 C C . GLN B 1 62 ? -11.805 -15.336 -5.117 1 92.94 62 GLN B C 1
ATOM 1529 O O . GLN B 1 62 ? -12.664 -15.688 -5.926 1 92.94 62 GLN B O 1
ATOM 1534 N N . LEU B 1 63 ? -10.617 -14.953 -5.48 1 95.69 63 LEU B N 1
ATOM 1535 C CA . LEU B 1 63 ? -10.125 -15.156 -6.84 1 95.69 63 LEU B CA 1
ATOM 1536 C C . LEU B 1 63 ? -9.43 -16.5 -6.969 1 95.69 63 LEU B C 1
ATOM 1538 O O . LEU B 1 63 ? -8.414 -16.75 -6.312 1 95.69 63 LEU B O 1
ATOM 1542 N N . ASN B 1 64 ? -10 -17.391 -7.781 1 95.56 64 ASN B N 1
ATOM 1543 C CA . ASN B 1 64 ? -9.438 -18.719 -7.996 1 95.56 64 ASN B CA 1
ATOM 1544 C C . ASN B 1 64 ? -8.562 -18.766 -9.242 1 95.56 64 ASN B C 1
ATOM 1546 O O . ASN B 1 64 ? -9.039 -18.5 -10.352 1 95.56 64 ASN B O 1
ATOM 1550 N N . LEU B 1 65 ? -7.266 -19.125 -8.984 1 95.75 65 LEU B N 1
ATOM 1551 C CA . LEU B 1 65 ? -6.316 -19.172 -10.094 1 95.75 65 LEU B CA 1
ATOM 1552 C C . LEU B 1 65 ? -5.848 -20.609 -10.344 1 95.75 65 LEU B C 1
ATOM 1554 O O . LEU B 1 65 ? -4.84 -20.828 -11.023 1 95.75 65 LEU B O 1
ATOM 1558 N N . SER B 1 66 ? -6.414 -21.766 -9.766 1 92.12 66 SER B N 1
ATOM 1559 C CA . SER B 1 66 ? -6.004 -23.172 -9.836 1 92.12 66 SER B CA 1
ATOM 1560 C C . SER B 1 66 ? -5.98 -23.656 -11.273 1 92.12 66 SER B C 1
ATOM 1562 O O . SER B 1 66 ? -5.23 -24.578 -11.609 1 92.12 66 SER B O 1
ATOM 1564 N N . ASN B 1 67 ? -6.609 -23.062 -12.148 1 85.69 67 ASN B N 1
ATOM 1565 C CA . ASN B 1 67 ? -6.668 -23.547 -13.531 1 85.69 67 ASN B CA 1
ATOM 1566 C C . ASN B 1 67 ? -5.801 -22.688 -14.453 1 85.69 67 ASN B C 1
ATOM 1568 O O . ASN B 1 67 ? -5.895 -22.812 -15.68 1 85.69 67 ASN B O 1
ATOM 1572 N N . MET B 1 68 ? -4.941 -22.125 -13.758 1 83.81 68 MET B N 1
ATOM 1573 C CA . MET B 1 68 ? -4.035 -21.281 -14.531 1 83.81 68 MET B CA 1
ATOM 1574 C C . MET B 1 68 ? -2.621 -21.859 -14.516 1 83.81 68 MET B C 1
ATOM 1576 O O . MET B 1 68 ? -2.365 -22.875 -13.883 1 83.81 68 MET B O 1
ATOM 1580 N N . LYS B 1 69 ? -1.683 -21.578 -15.336 1 85.44 69 LYS B N 1
ATOM 1581 C CA . LYS B 1 69 ? -0.287 -22.016 -15.391 1 85.44 69 LYS B CA 1
ATOM 1582 C C . LYS B 1 69 ? 0.511 -21.438 -14.227 1 85.44 69 LYS B C 1
ATOM 1584 O O . LYS B 1 69 ? 1.65 -21 -14.406 1 85.44 69 LYS B O 1
ATOM 1589 N N . ILE B 1 70 ? -0.189 -21.359 -13.016 1 94 70 ILE B N 1
ATOM 1590 C CA . ILE B 1 70 ? 0.503 -20.797 -11.859 1 94 70 ILE B CA 1
ATOM 1591 C C . ILE B 1 70 ? 0.372 -21.75 -10.664 1 94 70 ILE B C 1
ATOM 1593 O O . ILE B 1 70 ? -0.74 -22.062 -10.234 1 94 70 ILE B O 1
ATOM 1597 N N . SER B 1 71 ? 1.475 -22.266 -10.219 1 94.44 71 SER B N 1
ATOM 1598 C CA . SER B 1 71 ? 1.469 -23.078 -9.008 1 94.44 71 SER B CA 1
ATOM 1599 C C . SER B 1 71 ? 1.419 -22.219 -7.754 1 94.44 71 SER B C 1
ATOM 1601 O O . SER B 1 71 ? 1.772 -21.031 -7.797 1 94.44 71 SER B O 1
ATOM 1603 N N . ALA B 1 72 ? 1.021 -22.812 -6.629 1 96.25 72 ALA B N 1
ATOM 1604 C CA . ALA B 1 72 ? 1.013 -22.109 -5.348 1 96.25 72 ALA B CA 1
ATOM 1605 C C . ALA B 1 72 ? 2.416 -21.641 -4.969 1 96.25 72 ALA B C 1
ATOM 1607 O O . ALA B 1 72 ? 2.586 -20.547 -4.434 1 96.25 72 ALA B O 1
ATOM 1608 N N . GLU B 1 73 ? 3.375 -22.453 -5.234 1 94.69 73 GLU B N 1
ATOM 1609 C CA . GLU B 1 73 ? 4.762 -22.094 -4.941 1 94.69 73 GLU B CA 1
ATOM 1610 C C . GLU B 1 73 ? 5.199 -20.859 -5.719 1 94.69 73 GLU B C 1
ATOM 1612 O O . GLU B 1 73 ? 5.766 -19.922 -5.145 1 94.69 73 GLU B O 1
ATOM 1617 N N . CYS B 1 74 ? 4.93 -20.844 -7.016 1 94.19 74 CYS B N 1
ATOM 1618 C CA . CYS B 1 74 ? 5.289 -19.703 -7.855 1 94.19 74 CYS B CA 1
ATOM 1619 C C . CYS B 1 74 ? 4.582 -18.438 -7.387 1 94.19 74 CYS B C 1
ATOM 1621 O O . CYS B 1 74 ? 5.188 -17.375 -7.344 1 94.19 74 CYS B O 1
ATOM 1623 N N . PHE B 1 75 ? 3.316 -18.609 -7 1 96.94 75 PHE B N 1
ATOM 1624 C CA . PHE B 1 75 ? 2.557 -17.438 -6.582 1 96.94 75 PHE B CA 1
ATOM 1625 C C . PHE B 1 75 ? 3.1 -16.891 -5.273 1 96.94 75 PHE B C 1
ATOM 1627 O O . PHE B 1 75 ? 3.152 -15.664 -5.086 1 96.94 75 PHE B O 1
ATOM 1634 N N . ASP B 1 76 ? 3.449 -17.781 -4.391 1 96.12 76 ASP B N 1
ATOM 1635 C CA . ASP B 1 76 ? 4.043 -17.344 -3.129 1 96.12 76 ASP B CA 1
ATOM 1636 C C . ASP B 1 76 ? 5.289 -16.5 -3.373 1 96.12 76 ASP B C 1
ATOM 1638 O O . ASP B 1 76 ? 5.473 -15.461 -2.736 1 96.12 76 ASP B O 1
ATOM 1642 N N . LEU B 1 77 ? 6.141 -16.922 -4.301 1 94.19 77 LEU B N 1
ATOM 1643 C CA . LEU B 1 77 ? 7.348 -16.188 -4.656 1 94.19 77 LEU B CA 1
ATOM 1644 C C . LEU B 1 77 ? 6.996 -14.844 -5.301 1 94.19 77 LEU B C 1
ATOM 1646 O O . LEU B 1 77 ? 7.652 -13.836 -5.043 1 94.19 77 LEU B O 1
ATOM 1650 N N . ILE B 1 78 ? 6 -14.836 -6.109 1 95.75 78 ILE B N 1
ATOM 1651 C CA . ILE B 1 78 ? 5.543 -13.617 -6.77 1 95.75 78 ILE B CA 1
ATOM 1652 C C . ILE B 1 78 ? 5.031 -12.625 -5.727 1 95.75 78 ILE B C 1
ATOM 1654 O O . ILE B 1 78 ? 5.371 -11.445 -5.77 1 95.75 78 ILE B O 1
ATOM 1658 N N . LEU B 1 79 ? 4.254 -13.148 -4.805 1 96.56 79 LEU B N 1
ATOM 1659 C CA . LEU B 1 79 ? 3.729 -12.328 -3.721 1 96.56 79 LEU B CA 1
ATOM 1660 C C . LEU B 1 79 ? 4.863 -11.734 -2.891 1 96.56 79 LEU B C 1
ATOM 1662 O O . LEU B 1 79 ? 4.824 -10.555 -2.533 1 96.56 79 LEU B O 1
ATOM 1666 N N . GLN B 1 80 ? 5.824 -12.547 -2.604 1 94.62 80 GLN B N 1
ATOM 1667 C CA . GLN B 1 80 ? 7.008 -12.07 -1.895 1 94.62 80 GLN B CA 1
ATOM 1668 C C . GLN B 1 80 ? 7.664 -10.914 -2.643 1 94.62 80 GLN B C 1
ATOM 1670 O O . GLN B 1 80 ? 8 -9.891 -2.043 1 94.62 80 GLN B O 1
ATOM 1675 N N . PHE B 1 81 ? 7.836 -11.078 -3.883 1 94.81 81 PHE B N 1
ATOM 1676 C CA . PHE B 1 81 ? 8.43 -10.016 -4.688 1 94.81 81 PHE B CA 1
ATOM 1677 C C . PHE B 1 81 ? 7.578 -8.758 -4.645 1 94.81 81 PHE B C 1
ATOM 1679 O O . PHE B 1 81 ? 8.102 -7.648 -4.488 1 94.81 81 PHE B O 1
ATOM 1686 N N . MET B 1 82 ? 6.285 -8.875 -4.801 1 97.12 82 MET B N 1
ATOM 1687 C CA . MET B 1 82 ? 5.383 -7.73 -4.809 1 97.12 82 MET B CA 1
ATOM 1688 C C . MET B 1 82 ? 5.516 -6.922 -3.523 1 97.12 82 MET B C 1
ATOM 1690 O O . MET B 1 82 ? 5.539 -5.691 -3.559 1 97.12 82 MET B O 1
ATOM 1694 N N . TYR B 1 83 ? 5.754 -7.609 -2.389 1 97.25 83 TYR B N 1
ATOM 1695 C CA . TYR B 1 83 ? 5.711 -6.93 -1.097 1 97.25 83 TYR B CA 1
ATOM 1696 C C . TYR B 1 83 ? 7.113 -6.59 -0.612 1 97.25 83 TYR B C 1
ATOM 1698 O O . TYR B 1 83 ? 7.297 -5.664 0.182 1 97.25 83 TYR B O 1
ATOM 1706 N N . LEU B 1 84 ? 8.094 -7.246 -1.074 1 93.25 84 LEU B N 1
ATOM 1707 C CA . LEU B 1 84 ? 9.422 -7.078 -0.504 1 93.25 84 LEU B CA 1
ATOM 1708 C C . LEU B 1 84 ? 10.398 -6.531 -1.545 1 93.25 84 LEU B C 1
ATOM 1710 O O . LEU B 1 84 ? 11.461 -6.012 -1.196 1 93.25 84 LEU B O 1
ATOM 1714 N N . GLY B 1 85 ? 10.117 -6.715 -2.787 1 92.56 85 GLY B N 1
ATOM 1715 C CA . GLY B 1 85 ? 11.008 -6.301 -3.857 1 92.56 85 GLY B CA 1
ATOM 1716 C C . GLY B 1 85 ? 12.117 -7.297 -4.133 1 92.56 85 GLY B C 1
ATOM 1717 O O . GLY B 1 85 ? 13.047 -7.004 -4.883 1 92.56 85 GLY B O 1
ATOM 1718 N N . LYS B 1 86 ? 12.016 -8.352 -3.484 1 87.88 86 LYS B N 1
ATOM 1719 C CA . LYS B 1 86 ? 13.008 -9.398 -3.684 1 87.88 86 LYS B CA 1
ATOM 1720 C C . LYS B 1 86 ? 12.414 -10.773 -3.432 1 87.88 86 LYS B C 1
ATOM 1722 O O . LYS B 1 86 ? 11.352 -10.898 -2.814 1 87.88 86 LYS B O 1
ATOM 1727 N N . ILE B 1 87 ? 13.039 -11.719 -4.051 1 87.88 87 ILE B N 1
ATOM 1728 C CA . ILE B 1 87 ? 12.664 -13.109 -3.809 1 87.88 87 ILE B CA 1
ATOM 1729 C C . ILE B 1 87 ? 13.68 -13.766 -2.869 1 87.88 87 ILE B C 1
ATOM 1731 O O . ILE B 1 87 ? 14.891 -13.68 -3.098 1 87.88 87 ILE B O 1
ATOM 1735 N N . MET B 1 88 ? 13.203 -14.375 -1.857 1 83.44 88 MET B N 1
ATOM 1736 C CA . MET B 1 88 ? 14.086 -14.875 -0.808 1 83.44 88 MET B CA 1
ATOM 1737 C C . MET B 1 88 ? 14.547 -16.297 -1.121 1 83.44 88 MET B C 1
ATOM 1739 O O . MET B 1 88 ? 15.539 -16.766 -0.559 1 83.44 88 MET B O 1
ATOM 1743 N N . THR B 1 89 ? 13.867 -17.047 -1.952 1 86.25 89 THR B N 1
ATOM 1744 C CA . THR B 1 89 ? 14.188 -18.422 -2.314 1 86.25 89 THR B CA 1
ATOM 1745 C C . THR B 1 89 ? 14.023 -18.641 -3.816 1 86.25 89 THR B C 1
ATOM 1747 O O . THR B 1 89 ? 13.047 -18.172 -4.41 1 86.25 89 THR B O 1
ATOM 1750 N N . ALA B 1 90 ? 14.945 -19.375 -4.391 1 86.19 90 ALA B N 1
ATOM 1751 C CA . ALA B 1 90 ? 14.867 -19.656 -5.82 1 86.19 90 ALA B CA 1
ATOM 1752 C C . ALA B 1 90 ? 13.695 -20.594 -6.125 1 86.19 90 ALA B C 1
ATOM 1754 O O . ALA B 1 90 ? 13.438 -21.531 -5.371 1 86.19 90 ALA B O 1
ATOM 1755 N N . PRO B 1 91 ? 13.047 -20.25 -7.191 1 90.44 91 PRO B N 1
ATOM 1756 C CA . PRO B 1 91 ? 11.977 -21.156 -7.594 1 90.44 91 PRO B CA 1
ATOM 1757 C C . PRO B 1 91 ? 12.5 -22.531 -8 1 90.44 91 PRO B C 1
ATOM 1759 O O . PRO B 1 91 ? 13.625 -22.656 -8.484 1 90.44 91 PRO B O 1
ATOM 1762 N N . SER B 1 92 ? 11.656 -23.547 -7.777 1 91.12 92 SER B N 1
ATOM 1763 C CA . SER B 1 92 ? 12 -24.906 -8.211 1 91.12 92 SER B CA 1
ATOM 1764 C C . SER B 1 92 ? 12.156 -24.969 -9.719 1 91.12 92 SER B C 1
ATOM 1766 O O . SER B 1 92 ? 12.977 -25.75 -10.227 1 91.12 92 SER B O 1
ATOM 1768 N N . SER B 1 93 ? 11.391 -24.25 -10.469 1 91 93 SER B N 1
ATOM 1769 C CA . SER B 1 93 ? 11.445 -24.141 -11.93 1 91 93 SER B CA 1
ATOM 1770 C C . SER B 1 93 ? 11.414 -22.688 -12.375 1 91 93 SER B C 1
ATOM 1772 O O . SER B 1 93 ? 10.398 -22.016 -12.227 1 91 93 SER B O 1
ATOM 1774 N N . PHE B 1 94 ? 12.5 -22.328 -12.93 1 89.25 94 PHE B N 1
ATOM 1775 C CA . PHE B 1 94 ? 12.617 -20.953 -13.398 1 89.25 94 PHE B CA 1
ATOM 1776 C C . PHE B 1 94 ? 11.625 -20.688 -14.531 1 89.25 94 PHE B C 1
ATOM 1778 O O . PHE B 1 94 ? 11 -19.625 -14.57 1 89.25 94 PHE B O 1
ATOM 1785 N N . GLU B 1 95 ? 11.547 -21.656 -15.344 1 91.5 95 GLU B N 1
ATOM 1786 C CA . GLU B 1 95 ? 10.648 -21.5 -16.484 1 91.5 95 GLU B CA 1
ATOM 1787 C C . GLU B 1 95 ? 9.203 -21.328 -16.031 1 91.5 95 GLU B C 1
ATOM 1789 O O . GLU B 1 95 ? 8.492 -20.453 -16.516 1 91.5 95 GLU B O 1
ATOM 1794 N N . GLN B 1 96 ? 8.766 -22.188 -15.102 1 92.25 96 GLN B N 1
ATOM 1795 C CA . GLN B 1 96 ? 7.406 -22.094 -14.57 1 92.25 96 GLN B CA 1
ATOM 1796 C C . GLN B 1 96 ? 7.184 -20.734 -13.891 1 92.25 96 GLN B C 1
ATOM 1798 O O . GLN B 1 96 ? 6.109 -20.141 -14.016 1 92.25 96 GLN B O 1
ATOM 1803 N N . PHE B 1 97 ? 8.188 -20.312 -13.234 1 93.56 97 PHE B N 1
ATOM 1804 C CA . PHE B 1 97 ? 8.117 -19.031 -12.555 1 93.56 97 PHE B CA 1
ATOM 1805 C C . PHE B 1 97 ? 7.961 -17.891 -13.562 1 93.56 97 PHE B C 1
ATOM 1807 O O . PHE B 1 97 ? 7.117 -17.016 -13.383 1 93.56 97 PHE B O 1
ATOM 1814 N N . LYS B 1 98 ? 8.75 -17.969 -14.617 1 91.44 98 LYS B N 1
ATOM 1815 C CA . LYS B 1 98 ? 8.672 -16.969 -15.68 1 91.44 98 LYS B CA 1
ATOM 1816 C C . LYS B 1 98 ? 7.293 -16.938 -16.328 1 91.44 98 LYS B C 1
ATOM 1818 O O . LYS B 1 98 ? 6.742 -15.875 -16.594 1 91.44 98 LYS B O 1
ATOM 1823 N N . VAL B 1 99 ? 6.781 -18.078 -16.578 1 92.88 99 VAL B N 1
ATOM 1824 C CA . VAL B 1 99 ? 5.469 -18.203 -17.188 1 92.88 99 VAL B CA 1
ATOM 1825 C C . VAL B 1 99 ? 4.41 -17.578 -16.281 1 92.88 99 VAL B C 1
ATOM 1827 O O . VAL B 1 99 ? 3.549 -16.828 -16.75 1 92.88 99 VAL B O 1
ATOM 1830 N N . ALA B 1 100 ? 4.484 -17.844 -15.008 1 94.88 100 ALA B N 1
ATOM 1831 C CA . ALA B 1 100 ? 3.541 -17.312 -14.031 1 94.88 100 ALA B CA 1
ATOM 1832 C C . ALA B 1 100 ? 3.615 -15.781 -13.977 1 94.88 100 ALA B C 1
ATOM 1834 O O . ALA B 1 100 ? 2.584 -15.109 -13.984 1 94.88 100 ALA B O 1
ATOM 1835 N N . MET B 1 101 ? 4.809 -15.258 -13.977 1 94.81 101 MET B N 1
ATOM 1836 C CA . MET B 1 101 ? 4.984 -13.805 -13.953 1 94.81 101 MET B CA 1
ATOM 1837 C C . MET B 1 101 ? 4.395 -13.164 -15.203 1 94.81 101 MET B C 1
ATOM 1839 O O . MET B 1 101 ? 3.771 -12.102 -15.125 1 94.81 101 MET B O 1
ATOM 1843 N N . ASN B 1 102 ? 4.613 -13.828 -16.312 1 93.69 102 ASN B N 1
ATOM 1844 C CA . ASN B 1 102 ? 4.086 -13.32 -17.562 1 93.69 102 ASN B CA 1
ATOM 1845 C C . ASN B 1 102 ? 2.561 -13.375 -17.594 1 93.69 102 ASN B C 1
ATOM 1847 O O . ASN B 1 102 ? 1.91 -12.453 -18.094 1 93.69 102 ASN B O 1
ATOM 1851 N N . TYR B 1 103 ? 2.104 -14.453 -17.109 1 95.12 103 TYR B N 1
ATOM 1852 C CA . TYR B 1 103 ? 0.653 -14.586 -17.047 1 95.12 103 TYR B CA 1
ATOM 1853 C C . TYR B 1 103 ? 0.033 -13.445 -16.25 1 95.12 103 TYR B C 1
ATOM 1855 O O . TYR B 1 103 ? -0.948 -12.836 -16.688 1 95.12 103 TYR B O 1
ATOM 1863 N N . LEU B 1 104 ? 0.606 -13.125 -15.133 1 96.69 104 LEU B N 1
ATOM 1864 C CA . LEU B 1 104 ? 0.075 -12.086 -14.258 1 96.69 104 LEU B CA 1
ATOM 1865 C C . LEU B 1 104 ? 0.52 -10.703 -14.727 1 96.69 104 LEU B C 1
ATOM 1867 O O . LEU B 1 104 ? 0.107 -9.688 -14.156 1 96.69 104 LEU B O 1
ATOM 1871 N N . GLN B 1 105 ? 1.412 -10.648 -15.734 1 95.75 105 GLN B N 1
ATOM 1872 C CA . GLN B 1 105 ? 1.878 -9.391 -16.312 1 95.75 105 GLN B CA 1
ATOM 1873 C C . GLN B 1 105 ? 2.443 -8.469 -15.227 1 95.75 105 GLN B C 1
ATOM 1875 O O . GLN B 1 105 ? 2.027 -7.316 -15.102 1 95.75 105 GLN B O 1
ATOM 1880 N N . LEU B 1 106 ? 3.414 -9 -14.484 1 95.06 106 LEU B N 1
ATOM 1881 C CA . LEU B 1 106 ? 4.07 -8.266 -13.414 1 95.06 106 LEU B CA 1
ATOM 1882 C C . LEU B 1 106 ? 4.891 -7.105 -13.977 1 95.06 106 LEU B C 1
ATOM 1884 O O . LEU B 1 106 ? 5.547 -7.246 -15.008 1 95.06 106 LEU B O 1
ATOM 1888 N N . TYR B 1 107 ? 4.824 -6.082 -13.102 1 90.88 107 TYR B N 1
ATOM 1889 C CA . TYR B 1 107 ? 5.707 -4.973 -13.43 1 90.88 107 TYR B CA 1
ATOM 1890 C C . TYR B 1 107 ? 7.117 -5.223 -12.906 1 90.88 107 TYR B C 1
ATOM 1892 O O . TYR B 1 107 ? 7.312 -6.02 -11.984 1 90.88 107 TYR B O 1
ATOM 1900 N N . ASN B 1 108 ? 8.18 -4.68 -13.445 1 82 108 ASN B N 1
ATOM 1901 C CA . ASN B 1 108 ? 9.57 -4.68 -12.992 1 82 108 ASN B CA 1
ATOM 1902 C C . ASN B 1 108 ? 10.133 -6.094 -12.914 1 82 108 ASN B C 1
ATOM 1904 O O . ASN B 1 108 ? 10.891 -6.414 -11.992 1 82 108 ASN B O 1
ATOM 1908 N N . VAL B 1 109 ? 9.789 -7.023 -13.766 1 78.56 109 VAL B N 1
ATOM 1909 C CA . VAL B 1 109 ? 10.164 -8.43 -13.828 1 78.56 109 VAL B CA 1
ATOM 1910 C C . VAL B 1 109 ? 11.688 -8.562 -13.898 1 78.56 109 VAL B C 1
ATOM 1912 O O . VAL B 1 109 ? 12.281 -9.391 -13.211 1 78.56 109 VAL B O 1
ATOM 1915 N N . PRO B 1 110 ? 12.273 -7.695 -14.641 1 73.56 110 PRO B N 1
ATOM 1916 C CA . PRO B 1 110 ? 13.727 -7.848 -14.727 1 73.56 110 PRO B CA 1
ATOM 1917 C C . PRO B 1 110 ? 14.422 -7.723 -13.375 1 73.56 110 PRO B C 1
ATOM 1919 O O . PRO B 1 110 ? 15.398 -8.422 -13.109 1 73.56 110 PRO B O 1
ATOM 1922 N N . ASP B 1 111 ? 13.992 -6.852 -12.508 1 72.31 111 ASP B N 1
ATOM 1923 C CA . ASP B 1 111 ? 14.562 -6.699 -11.18 1 72.31 111 ASP B CA 1
ATOM 1924 C C . ASP B 1 111 ? 14.43 -7.988 -10.367 1 72.31 111 ASP B C 1
ATOM 1926 O O . ASP B 1 111 ? 15.367 -8.398 -9.68 1 72.31 111 ASP B O 1
ATOM 1930 N N . CYS B 1 112 ? 13.312 -8.578 -10.469 1 68.75 112 CYS B N 1
ATOM 1931 C CA . CYS B 1 112 ? 13.008 -9.828 -9.781 1 68.75 112 CYS B CA 1
ATOM 1932 C C . CYS B 1 112 ? 13.93 -10.945 -10.25 1 68.75 112 CYS B C 1
ATOM 1934 O O . CYS B 1 112 ? 14.461 -11.703 -9.438 1 68.75 112 CYS B O 1
ATOM 1936 N N . LEU B 1 113 ? 14.125 -11.031 -11.531 1 75.81 113 LEU B N 1
ATOM 1937 C CA . LEU B 1 113 ? 14.906 -12.102 -12.125 1 75.81 113 LEU B CA 1
ATOM 1938 C C . LEU B 1 113 ? 16.391 -11.93 -11.836 1 75.81 113 LEU B C 1
ATOM 1940 O O . LEU B 1 113 ? 17.125 -12.906 -11.734 1 75.81 113 LEU B O 1
ATOM 1944 N N . GLU B 1 114 ? 16.812 -10.664 -11.75 1 72.44 114 GLU B N 1
ATOM 1945 C CA . GLU B 1 114 ? 18.203 -10.391 -11.422 1 72.44 114 GLU B CA 1
ATOM 1946 C C . GLU B 1 114 ? 18.562 -10.93 -10.039 1 72.44 114 GLU B C 1
ATOM 1948 O O . GLU B 1 114 ? 19.672 -11.445 -9.836 1 72.44 114 GLU B O 1
ATOM 1953 N N . ASP B 1 115 ? 17.703 -10.922 -9.156 1 67.88 115 ASP B N 1
ATOM 1954 C CA . ASP B 1 115 ? 17.953 -11.391 -7.797 1 67.88 115 ASP B CA 1
ATOM 1955 C C . ASP B 1 115 ? 18.094 -12.914 -7.758 1 67.88 115 ASP B C 1
ATOM 1957 O O . ASP B 1 115 ? 18.922 -13.438 -7.008 1 67.88 115 ASP B O 1
ATOM 1961 N N . ILE B 1 116 ? 17.391 -13.633 -8.555 1 66.31 116 ILE B N 1
ATOM 1962 C CA . ILE B 1 116 ? 17.422 -15.086 -8.586 1 66.31 116 ILE B CA 1
ATOM 1963 C C . ILE B 1 116 ? 18.734 -15.57 -9.203 1 66.31 116 ILE B C 1
ATOM 1965 O O . ILE B 1 116 ? 19.344 -16.516 -8.703 1 66.31 116 ILE B O 1
ATOM 1969 N N . GLN B 1 117 ? 19.047 -14.969 -10.297 1 62.59 117 GLN B N 1
ATOM 1970 C CA . GLN B 1 117 ? 20.281 -15.375 -10.938 1 62.59 117 GLN B CA 1
ATOM 1971 C C . GLN B 1 117 ? 21.469 -15.234 -9.984 1 62.59 117 GLN B C 1
ATOM 1973 O O . GLN B 1 117 ? 22.359 -16.094 -9.953 1 62.59 117 GLN B O 1
ATOM 1978 N N . ASP B 1 118 ? 21.359 -14.164 -9.234 1 59.69 118 ASP B N 1
ATOM 1979 C CA . ASP B 1 118 ? 22.438 -13.961 -8.273 1 59.69 118 ASP B CA 1
ATOM 1980 C C . ASP B 1 118 ? 22.406 -15.008 -7.168 1 59.69 118 ASP B C 1
ATOM 1982 O O . ASP B 1 118 ? 23.438 -15.453 -6.691 1 59.69 118 ASP B O 1
ATOM 1986 N N . ALA B 1 119 ? 21.266 -15.445 -6.879 1 57.19 119 ALA B N 1
ATOM 1987 C CA . ALA B 1 119 ? 21.109 -16.469 -5.844 1 57.19 119 ALA B CA 1
ATOM 1988 C C . ALA B 1 119 ? 21.531 -17.844 -6.367 1 57.19 119 ALA B C 1
ATOM 1990 O O . ALA B 1 119 ? 22.062 -18.656 -5.613 1 57.19 119 ALA B O 1
ATOM 1991 N N . ASP B 1 120 ? 21.141 -18.125 -7.586 1 54.81 120 ASP B N 1
ATOM 1992 C CA . ASP B 1 120 ? 21.547 -19.375 -8.211 1 54.81 120 ASP B CA 1
ATOM 1993 C C . ASP B 1 120 ? 23.062 -19.438 -8.398 1 54.81 120 ASP B C 1
ATOM 1995 O O . ASP B 1 120 ? 23.672 -20.5 -8.258 1 54.81 120 ASP B O 1
ATOM 1999 N N . CYS B 1 121 ? 23.578 -18.281 -8.844 1 50.66 121 CYS B N 1
ATOM 2000 C CA . CYS B 1 121 ? 25.031 -18.281 -9.055 1 50.66 121 CYS B CA 1
ATOM 2001 C C . CYS B 1 121 ? 25.766 -18.453 -7.734 1 50.66 121 CYS B C 1
ATOM 2003 O O . CYS B 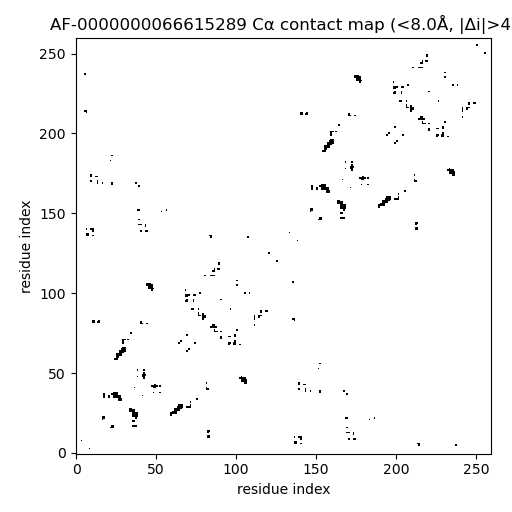1 121 ? 26.875 -19 -7.707 1 50.66 121 CYS B O 1
ATOM 2005 N N . SER B 1 122 ? 25.094 -17.828 -6.723 1 48.66 122 SER B N 1
ATOM 2006 C CA . SER B 1 122 ? 25.797 -18 -5.461 1 48.66 122 SER B CA 1
ATOM 2007 C C . SER B 1 122 ? 25.797 -19.469 -5.023 1 48.66 122 SER B C 1
ATOM 2009 O O . SER B 1 122 ? 26.641 -19.875 -4.23 1 48.66 122 SER B O 1
ATOM 2011 N N . SER B 1 123 ? 24.734 -20.125 -5.316 1 44.66 123 SER B N 1
ATOM 2012 C CA . SER B 1 123 ? 24.75 -21.547 -4.977 1 44.66 123 SER B CA 1
ATOM 2013 C C . SER B 1 123 ? 25.547 -22.344 -6 1 44.66 123 SER B C 1
ATOM 2015 O O . SER B 1 123 ? 26 -23.453 -5.707 1 44.66 123 SER B O 1
ATOM 2017 N N . SER B 1 124 ? 25.422 -21.984 -7.32 1 42.41 124 SER B N 1
ATOM 2018 C CA . SER B 1 124 ? 26.266 -22.703 -8.273 1 42.41 124 SER B CA 1
ATOM 2019 C C . SER B 1 124 ? 27.734 -22.312 -8.109 1 42.41 124 SER B C 1
ATOM 2021 O O . SER B 1 124 ? 28.109 -21.156 -8.32 1 42.41 124 SER B O 1
ATOM 2023 N N . LYS B 1 125 ? 28.516 -22.812 -7.172 1 41.91 125 LYS B N 1
ATOM 2024 C CA . LYS B 1 125 ? 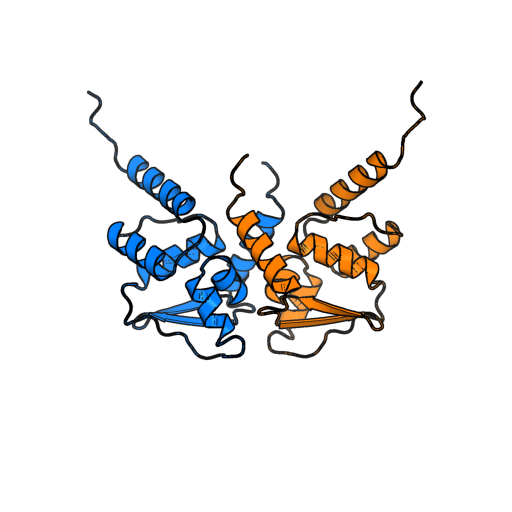29.953 -22.984 -7.254 1 41.91 125 LYS B CA 1
ATOM 2025 C C . LYS B 1 125 ? 30.406 -23.234 -8.688 1 41.91 125 LYS B C 1
ATOM 2027 O O . LYS B 1 125 ? 30.125 -24.312 -9.242 1 41.91 125 LYS B O 1
ATOM 2032 N N . CYS B 1 126 ? 30.203 -22.328 -9.617 1 40 126 CYS B N 1
ATOM 2033 C CA . CYS B 1 126 ? 31 -22.375 -10.836 1 40 126 CYS B CA 1
ATOM 2034 C C . CYS B 1 126 ? 32.438 -22.75 -10.523 1 40 126 CYS B C 1
ATOM 2036 O O . CYS B 1 126 ? 33.219 -21.922 -10.008 1 40 126 CYS B O 1
ATOM 2038 N N . SER B 1 127 ? 32.656 -23.828 -10.047 1 37 127 SER B N 1
ATOM 2039 C CA . SER B 1 127 ? 33.875 -24.594 -10 1 37 127 SER B CA 1
ATOM 2040 C C . SER B 1 127 ? 34.656 -24.5 -11.32 1 37 127 SER B C 1
ATOM 2042 O O . SER B 1 127 ? 35.719 -25.109 -11.484 1 37 127 SER B O 1
ATOM 2044 N N . SER B 1 128 ? 33.938 -23.938 -12.445 1 35.78 128 SER B N 1
ATOM 2045 C CA . SER B 1 128 ? 34.75 -24.141 -13.641 1 35.78 128 SER B CA 1
ATOM 2046 C C . SER B 1 128 ? 35.938 -23.203 -13.656 1 35.78 128 SER B C 1
ATOM 2048 O O . SER B 1 128 ? 36.656 -23.094 -14.664 1 35.78 128 SER B O 1
ATOM 2050 N N . SER B 1 129 ? 36.125 -22.141 -12.812 1 31.78 129 SER B N 1
ATOM 2051 C CA . SER B 1 129 ? 37.312 -21.469 -13.336 1 31.78 129 SER B CA 1
ATOM 2052 C C . SER B 1 129 ? 38.406 -22.469 -13.633 1 31.78 129 SER B C 1
ATOM 2054 O O . SER B 1 129 ? 38.969 -22.469 -14.734 1 31.78 129 SER B O 1
ATOM 2056 N N . ALA B 1 130 ? 39.781 -22.25 -13.156 1 29.39 130 ALA B N 1
ATOM 2057 C CA . ALA B 1 130 ? 41.125 -22.672 -13.484 1 29.39 130 ALA B CA 1
ATOM 2058 C C . ALA B 1 130 ? 41.312 -24.172 -13.234 1 29.39 130 ALA B C 1
ATOM 2060 O O . ALA B 1 130 ? 40.656 -24.75 -12.359 1 29.39 130 ALA B O 1
#

Radius of gyration: 20.94 Å; Cα contacts (8 Å, |Δi|>4): 335; chains: 2; bounding box: 59×66×34 Å

InterPro domains:
  IPR000210 BTB/POZ domain [PF00651] (14-115)
  IPR000210 BTB/POZ domain [PS50097] (24-91)
  IPR000210 BTB/POZ domain [SM00225] (24-121)
  IPR011333 SKP1/BTB/POZ domain superfamily [G3DSA:3.30.710.10] (1-130)
  IPR011333 SKP1/BTB/POZ domain superfamily [SSF54695] (3-115)
  IPR050457 Zinc finger and BTB domain-containing [PTHR46105] (1-111)

pLDDT: mean 86.74, std 17.23, range [29.39, 98.75]

Secondary structure (DSSP, 8-state):
-PPPPHHHHHHHHHHHHHHHTTT--EEEEETTEEEEE-HHHHHHHBHHHHHHHHHSTT----EE-TTSS--HHHHHHHHHHHHHSS-SS--S-HHHHHHHHHHHTBSSHHHHHHHHHHHHHHHS--TT--/-PPPPHHHHHHHHHHHHHHHTTT--EEEEETTEEEEE-HHHHHHHBHHHHHHHHHSTT----EE-TTSS--HHHHHHHHHHHHHSS-SS--S-HHHHHHHHHHHTBSSHHHHHHHHHHHHHHHS--TT--

Nearest PDB structures (foldseek):
  8h33-assembly1_J  TM=8.435E-01  e=4.661E-09  Homo sapiens
  6c3l-assembly2_B  TM=8.314E-01  e=9.656E-09  Homo sapiens
  3lbz-assembly1_A  TM=8.227E-01  e=1.102E-08  Homo sapiens
  6xxs-assembly1_B  TM=8.470E-01  e=1.437E-08  Homo sapiens
  6xmx-assembly1_A  TM=8.184E-01  e=1.872E-08  Homo sapiens

Sequence (260 aa):
MAKPSHSSYVLQQLNNQREWGFLCDCCIAIDDIYFQAHKAVLAACSSYFRMFFMNHQHSTAQLNLSNMKISAECFDLILQFMYLGKIMTAPSSFEQFKVAMNYLQLYNVPDCLEDIQDADCSSSKCSSSAMAKPSHSSYVLQQLNNQREWGFLCDCCIAIDDIYFQAHKAVLAACSSYFRMFFMNHQHSTAQLNLSNMKISAECFDLILQFMYLGKIMTAPSSFEQFKVAMNYLQLYNVPDCLEDIQDADCSSSKCSSSA

Solvent-accessible surface area (backbone atoms onl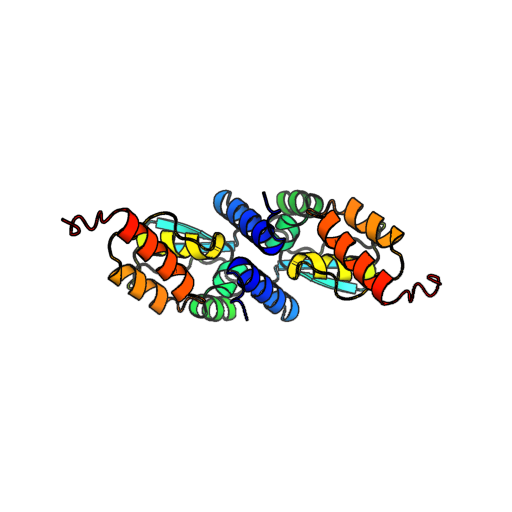y — not comparable to full-atom values): 14436 Å² total; per-residue (Å²): 126,81,74,74,51,59,36,49,49,37,35,47,39,47,38,52,27,34,77,68,58,50,73,42,59,39,38,39,32,27,81,91,43,79,42,66,32,41,58,59,61,48,30,41,38,14,59,45,45,32,55,50,39,70,78,39,64,85,50,78,64,68,45,76,43,51,90,45,80,40,53,56,69,48,48,51,46,50,51,39,25,70,41,66,58,40,62,92,66,76,66,95,43,62,66,56,39,52,49,30,42,57,69,40,40,47,59,70,50,68,63,48,52,54,54,41,51,54,52,51,48,66,67,47,70,74,68,68,75,124,127,82,75,75,50,60,36,50,50,37,35,47,38,46,38,53,27,36,78,66,58,50,74,42,58,39,38,41,33,26,80,89,43,79,42,66,32,42,57,59,61,48,32,42,38,13,58,45,45,32,56,50,38,70,78,39,65,83,50,78,63,69,47,77,44,49,90,46,82,42,54,57,69,48,47,51,45,50,51,39,26,71,39,68,57,43,60,92,67,76,67,96,43,62,65,56,38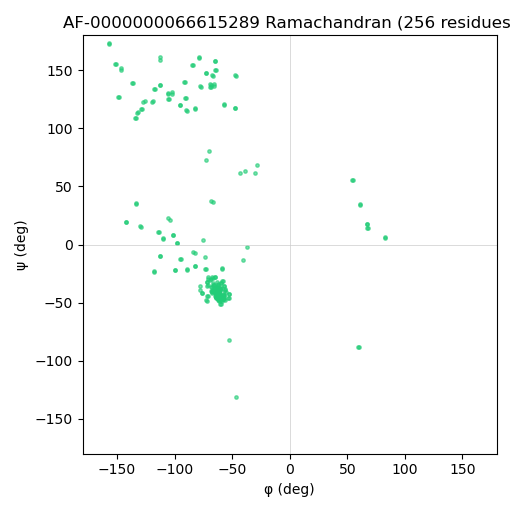,51,49,30,42,56,69,39,39,48,58,71,51,68,63,47,51,54,51,41,54,53,51,49,48,68,66,46,73,73,73,69,74,130